Protein AF-A0A4Q4XD18-F1 (afdb_monomer_lite)

Structure (mmCIF, N/CA/C/O backbone):
data_AF-A0A4Q4XD18-F1
#
_entry.id   AF-A0A4Q4XD18-F1
#
loop_
_atom_site.group_PDB
_atom_site.id
_atom_site.type_symbol
_atom_site.label_atom_id
_atom_site.label_alt_id
_atom_site.label_comp_id
_atom_site.label_asym_id
_atom_site.label_entity_id
_atom_site.label_seq_id
_atom_site.pdbx_PDB_ins_code
_atom_site.Cartn_x
_atom_site.Cartn_y
_atom_site.Cartn_z
_atom_site.occupancy
_atom_site.B_iso_or_equiv
_atom_site.auth_seq_id
_atom_site.auth_comp_id
_atom_site.auth_asym_id
_atom_site.auth_atom_id
_atom_site.pdbx_PDB_model_num
ATOM 1 N N . MET A 1 1 ? -26.521 18.920 10.428 1.00 63.28 1 MET A N 1
ATOM 2 C CA . MET A 1 1 ? -26.080 19.425 11.750 1.00 63.28 1 MET A CA 1
ATOM 3 C C . MET A 1 1 ? -25.468 18.331 12.625 1.00 63.28 1 MET A C 1
ATOM 5 O O . MET A 1 1 ? -24.259 18.359 12.753 1.00 63.28 1 MET A O 1
ATOM 9 N N . ALA A 1 2 ? -26.197 17.339 13.161 1.00 70.00 2 ALA A N 1
ATOM 10 C CA . ALA A 1 2 ? -25.576 16.328 14.046 1.00 70.00 2 ALA A CA 1
ATOM 11 C C . ALA A 1 2 ? -24.518 15.430 13.356 1.00 70.00 2 ALA A C 1
ATOM 13 O O . ALA A 1 2 ? -23.442 15.230 13.900 1.00 70.00 2 ALA A O 1
ATOM 14 N N . VAL A 1 3 ? -24.792 14.952 12.134 1.00 74.19 3 VAL A N 1
ATOM 15 C CA . VAL A 1 3 ? -23.859 14.108 11.347 1.00 74.19 3 VAL A CA 1
ATOM 16 C C . VAL A 1 3 ? -22.594 14.868 10.932 1.00 74.19 3 VAL A C 1
ATOM 18 O O . VAL A 1 3 ? -21.498 14.328 10.929 1.00 74.19 3 VAL A O 1
ATOM 21 N N . GLU A 1 4 ? -22.750 16.145 10.600 1.00 75.88 4 GLU A N 1
ATOM 22 C CA . GLU A 1 4 ? -21.649 17.008 10.173 1.00 75.88 4 GLU A CA 1
ATOM 23 C C . GLU A 1 4 ? -20.722 17.357 11.344 1.00 75.88 4 GLU A C 1
ATOM 25 O O . GLU A 1 4 ? -19.506 17.342 11.187 1.00 75.88 4 GLU A O 1
ATOM 30 N N . SER A 1 5 ? -21.290 17.581 12.534 1.00 82.38 5 SER A N 1
ATOM 31 C CA . SER A 1 5 ? -20.524 17.777 13.769 1.00 82.38 5 SER A CA 1
ATOM 32 C C . SER A 1 5 ? -19.719 16.533 14.156 1.00 82.38 5 SER A C 1
ATOM 34 O O . SER A 1 5 ? -18.556 16.670 14.520 1.00 82.38 5 SER A O 1
ATOM 36 N N . ASP A 1 6 ? -20.309 15.336 14.046 1.00 83.19 6 ASP A N 1
ATOM 37 C CA . ASP A 1 6 ? -19.618 14.063 14.319 1.00 83.19 6 ASP A CA 1
ATOM 38 C C . ASP A 1 6 ? -18.443 13.841 13.355 1.00 83.19 6 ASP A C 1
ATOM 40 O O . ASP A 1 6 ? -17.340 13.488 13.767 1.00 83.19 6 ASP A O 1
ATOM 44 N N . MET A 1 7 ? -18.644 14.121 12.064 1.00 79.75 7 MET A N 1
ATOM 45 C CA . MET A 1 7 ? -17.587 14.003 11.059 1.00 79.75 7 MET A CA 1
ATOM 46 C C . MET A 1 7 ? -16.421 14.965 11.329 1.00 79.75 7 MET A C 1
ATOM 48 O O . MET A 1 7 ? -15.266 14.552 11.253 1.00 79.75 7 MET A O 1
ATOM 52 N N . GLN A 1 8 ? -16.707 16.225 11.670 1.00 83.62 8 GLN A N 1
ATOM 53 C CA . GLN A 1 8 ? -15.676 17.223 11.982 1.00 83.62 8 GLN A CA 1
ATOM 54 C C . GLN A 1 8 ? -14.864 16.847 13.228 1.00 83.62 8 GLN A C 1
ATOM 56 O O . GLN A 1 8 ? -13.638 16.934 13.212 1.00 83.62 8 GLN A O 1
ATOM 61 N N . GLU A 1 9 ? -15.520 16.360 14.284 1.00 86.50 9 GLU A N 1
ATOM 62 C CA . GLU A 1 9 ? -14.836 15.888 15.495 1.00 86.50 9 GLU A CA 1
ATOM 63 C C . GLU A 1 9 ? -13.904 14.704 15.192 1.00 86.50 9 GLU A C 1
ATOM 65 O O . GLU A 1 9 ? -12.774 14.641 15.683 1.00 86.50 9 GLU A O 1
ATOM 70 N N . ARG A 1 10 ? -14.336 13.789 14.320 1.00 82.56 10 ARG A N 1
ATOM 71 C CA . ARG A 1 10 ? -13.541 12.622 13.910 1.00 82.56 10 ARG A CA 1
ATOM 72 C C . ARG A 1 10 ? -12.359 12.995 13.025 1.00 82.56 10 ARG A C 1
ATOM 74 O O . ARG A 1 10 ? -11.289 12.413 13.192 1.00 82.56 10 ARG A O 1
ATOM 81 N N . LEU A 1 11 ? -12.530 13.960 12.123 1.00 86.00 11 LEU A N 1
ATOM 82 C CA . LEU A 1 11 ? -11.427 14.505 11.330 1.00 86.00 11 LEU A CA 1
ATOM 83 C C . LEU A 1 11 ? -10.388 15.170 12.237 1.00 86.00 11 LEU A C 1
ATOM 85 O O . LEU A 1 11 ? -9.211 14.839 12.135 1.00 86.00 11 LEU A O 1
ATOM 89 N N . ALA A 1 12 ? -10.818 15.988 13.200 1.00 87.00 12 ALA A N 1
ATOM 90 C CA . ALA A 1 12 ? -9.914 16.607 14.170 1.00 87.00 12 ALA A CA 1
ATOM 91 C C . ALA A 1 12 ? -9.165 15.564 15.027 1.00 87.00 12 ALA A C 1
ATOM 93 O O . ALA A 1 12 ? -7.965 15.694 15.275 1.00 87.00 12 ALA A O 1
ATOM 94 N N . ALA A 1 13 ? -9.843 14.494 15.457 1.00 86.38 13 ALA A N 1
ATOM 95 C CA . ALA A 1 13 ? -9.211 13.402 16.198 1.00 86.38 13 ALA A CA 1
ATOM 96 C C . ALA A 1 13 ? -8.193 12.622 15.344 1.00 86.38 13 ALA A C 1
ATOM 98 O O . ALA A 1 13 ? -7.128 12.245 15.843 1.00 86.38 13 ALA A O 1
ATOM 99 N N . LEU A 1 14 ? -8.500 12.394 14.063 1.00 88.06 14 LEU A N 1
ATOM 100 C CA . LEU A 1 14 ? -7.587 11.762 13.111 1.00 88.06 14 LEU A CA 1
ATOM 101 C C . LEU A 1 14 ? -6.349 12.633 12.871 1.00 88.06 14 LEU A C 1
ATOM 103 O O . LEU A 1 14 ? -5.231 12.127 12.961 1.00 88.06 14 LEU A O 1
ATOM 107 N N . GLU A 1 15 ? -6.535 13.930 12.625 1.00 88.06 15 GLU A N 1
ATOM 108 C CA . GLU A 1 15 ? -5.444 14.897 12.461 1.00 88.06 15 GLU A CA 1
ATOM 109 C C . GLU A 1 15 ? -4.523 14.907 13.683 1.00 88.06 15 GLU A C 1
ATOM 111 O O . GLU A 1 15 ? -3.306 14.768 13.541 1.00 88.06 15 GLU A O 1
ATOM 116 N N . LEU A 1 16 ? -5.093 14.969 14.890 1.00 87.44 16 LEU A N 1
ATOM 117 C CA . LEU A 1 16 ? -4.327 14.915 16.133 1.00 87.44 16 LEU A CA 1
ATOM 118 C C . LEU A 1 16 ? -3.551 13.597 16.271 1.00 87.44 16 LEU A C 1
ATOM 120 O O . LEU A 1 16 ? -2.389 13.601 16.681 1.00 87.44 16 LEU A O 1
ATOM 124 N N . SER A 1 17 ? -4.168 12.465 15.921 1.00 86.38 17 SER A N 1
ATOM 125 C CA . SER A 1 17 ? -3.503 11.159 15.958 1.00 86.38 17 SER A CA 1
ATOM 126 C C . SER A 1 17 ? -2.318 11.107 14.992 1.00 86.38 17 SER A C 1
ATOM 128 O O . SER A 1 17 ? -1.224 10.698 15.385 1.00 86.38 17 SER A O 1
ATOM 130 N N . ILE A 1 18 ? -2.496 11.590 13.759 1.00 86.38 18 ILE A N 1
ATOM 131 C CA . ILE A 1 18 ? -1.431 11.666 12.751 1.00 86.38 18 ILE A CA 1
ATOM 132 C C . ILE A 1 18 ? -0.295 12.568 13.241 1.00 86.38 18 ILE A C 1
ATOM 134 O O . ILE A 1 18 ? 0.864 12.155 13.200 1.00 86.38 18 ILE A O 1
ATOM 138 N N . GLN A 1 19 ? -0.605 13.746 13.786 1.00 85.62 19 GLN A N 1
ATOM 139 C CA . GLN A 1 19 ? 0.398 14.644 14.368 1.00 85.62 19 GLN A CA 1
ATOM 140 C C . GLN A 1 19 ? 1.195 13.958 15.486 1.00 85.62 19 GLN A C 1
ATOM 142 O O . GLN A 1 19 ? 2.422 14.045 15.516 1.00 85.62 19 GLN A O 1
ATOM 147 N N . GLN A 1 20 ? 0.529 13.225 16.381 1.00 85.62 20 GLN A N 1
ATOM 148 C CA . GLN A 1 20 ? 1.194 12.487 17.458 1.00 85.62 20 GLN A CA 1
ATOM 149 C C . GLN A 1 20 ? 2.098 11.364 16.937 1.00 85.62 20 GLN A C 1
ATOM 151 O O . GLN A 1 20 ? 3.213 11.205 17.440 1.00 85.62 20 GLN A O 1
ATOM 156 N N . ILE A 1 21 ? 1.656 10.608 15.927 1.00 84.00 21 ILE A N 1
ATOM 157 C CA . ILE A 1 21 ? 2.472 9.575 15.268 1.00 84.00 21 ILE A CA 1
ATOM 158 C C . ILE A 1 21 ? 3.726 10.216 14.659 1.00 84.00 21 ILE A C 1
ATOM 160 O O . ILE A 1 21 ? 4.836 9.730 14.888 1.00 84.00 21 ILE A O 1
ATOM 164 N N . CYS A 1 22 ? 3.563 11.323 13.931 1.00 80.19 22 CYS A N 1
ATOM 165 C CA . CYS A 1 22 ? 4.663 12.064 13.320 1.00 80.19 22 CYS A CA 1
ATOM 166 C C . CYS A 1 22 ? 5.669 12.556 14.374 1.00 80.19 22 CYS A C 1
ATOM 168 O O . CYS A 1 22 ? 6.865 12.285 14.246 1.00 80.19 22 CYS A O 1
ATOM 170 N N . MET A 1 23 ? 5.197 13.181 15.459 1.00 79.62 23 MET A N 1
ATOM 171 C CA . MET A 1 23 ? 6.057 13.662 16.550 1.00 79.62 23 MET A CA 1
ATOM 172 C C . MET A 1 23 ? 6.873 12.534 17.195 1.00 79.62 23 MET A C 1
ATOM 174 O O . MET A 1 23 ? 8.080 12.674 17.396 1.00 79.62 23 MET A O 1
ATOM 178 N N . VAL A 1 24 ? 6.243 11.392 17.492 1.00 77.31 24 VAL A N 1
ATOM 179 C CA . VAL A 1 24 ? 6.927 10.220 18.074 1.00 77.31 24 VAL A CA 1
ATOM 180 C C . VAL A 1 24 ? 8.007 9.677 17.140 1.00 77.31 24 VAL A C 1
ATOM 182 O O . VAL A 1 24 ? 9.059 9.218 17.592 1.00 77.31 24 VAL A O 1
ATOM 185 N N . ALA A 1 25 ? 7.767 9.740 15.835 1.00 70.06 25 ALA A N 1
ATOM 186 C CA . ALA A 1 25 ? 8.700 9.254 14.835 1.00 70.06 25 ALA A CA 1
ATOM 187 C C . ALA A 1 25 ? 9.844 10.236 14.520 1.00 70.06 25 ALA A C 1
ATOM 189 O O . ALA A 1 25 ? 10.675 9.948 13.655 1.00 70.06 25 ALA A O 1
ATOM 190 N N . GLY A 1 26 ? 9.918 11.360 15.242 1.00 65.81 26 GLY A N 1
ATOM 191 C CA . GLY A 1 26 ? 10.963 12.370 15.091 1.00 65.81 26 GLY A CA 1
ATOM 192 C C . GLY A 1 26 ? 10.687 13.384 13.985 1.00 65.81 26 GLY A C 1
ATOM 193 O O . GLY A 1 26 ? 11.600 14.108 13.601 1.00 65.81 26 GLY A O 1
ATOM 194 N N . TYR A 1 27 ? 9.455 13.451 13.474 1.00 64.00 27 TYR A N 1
ATOM 195 C CA . TYR A 1 27 ? 9.044 14.553 12.617 1.00 64.00 27 TYR A CA 1
ATOM 196 C C . TYR A 1 27 ? 8.745 15.770 13.494 1.00 64.00 27 TYR A C 1
ATOM 198 O O . TYR A 1 27 ? 7.738 15.825 14.201 1.00 64.00 27 TYR A O 1
ATOM 206 N N . THR A 1 28 ? 9.644 16.741 13.459 1.00 60.34 28 THR A N 1
ATOM 207 C CA . THR A 1 28 ? 9.376 18.112 13.889 1.00 60.34 28 THR A CA 1
ATOM 208 C C . THR A 1 28 ? 9.258 18.960 12.636 1.00 60.34 28 THR A C 1
ATOM 210 O O . THR A 1 28 ? 9.990 18.708 11.675 1.00 60.34 28 THR A O 1
ATOM 213 N N . GLU A 1 29 ? 8.372 19.961 12.632 1.00 57.50 29 GLU A N 1
ATOM 214 C CA . GLU A 1 29 ? 8.411 20.968 11.571 1.00 57.50 29 GLU A CA 1
ATOM 215 C C . GLU A 1 29 ? 9.854 21.478 11.432 1.00 57.50 29 GLU A C 1
ATOM 217 O O . GLU A 1 29 ? 10.528 21.668 12.453 1.00 57.50 29 GLU A O 1
ATOM 222 N N . PRO A 1 30 ? 10.371 21.613 10.200 1.00 51.91 30 PRO A N 1
ATOM 223 C CA . PRO A 1 30 ? 11.734 22.062 9.996 1.00 51.91 30 PRO A CA 1
ATOM 224 C C . PRO A 1 30 ? 11.905 23.430 10.655 1.00 51.91 30 PRO A C 1
ATOM 226 O O . PRO A 1 30 ? 11.278 24.410 10.256 1.00 51.91 30 PRO A O 1
ATOM 229 N N . ASP A 1 31 ? 12.749 23.491 11.686 1.00 47.91 31 ASP A N 1
ATOM 230 C CA . ASP A 1 31 ? 13.125 24.752 12.304 1.00 47.91 31 ASP A CA 1
ATOM 231 C C . ASP A 1 31 ? 13.921 25.545 11.267 1.00 47.91 31 ASP A C 1
ATOM 233 O O . ASP A 1 31 ? 15.090 25.255 10.996 1.00 47.91 31 ASP A O 1
ATOM 237 N N . THR A 1 32 ? 13.273 26.550 10.674 1.00 51.47 32 THR A N 1
ATOM 238 C CA . THR A 1 32 ? 13.862 27.426 9.654 1.00 51.47 32 THR A CA 1
ATOM 239 C C . THR A 1 32 ? 15.117 28.156 10.145 1.00 51.47 32 THR A C 1
ATOM 241 O O . THR A 1 32 ? 15.824 28.753 9.337 1.00 51.47 32 THR A O 1
ATOM 244 N N . SER A 1 33 ? 15.404 28.125 11.454 1.00 47.69 33 SER A N 1
ATOM 245 C CA . SER A 1 33 ? 16.596 28.720 12.060 1.00 47.69 33 SER A CA 1
ATOM 246 C C . SER A 1 33 ? 17.786 27.757 12.208 1.00 47.69 33 SER A C 1
ATOM 248 O O . SER A 1 33 ? 18.914 28.215 12.395 1.00 47.69 33 SER A O 1
ATOM 250 N N . SER A 1 34 ? 17.580 26.440 12.070 1.00 46.59 34 SER A N 1
ATOM 251 C CA . SER A 1 34 ? 18.633 25.423 12.207 1.00 46.59 34 SER A CA 1
ATOM 252 C C . SER A 1 34 ? 19.054 24.864 10.844 1.00 46.59 34 SER A C 1
ATOM 254 O O . SER A 1 34 ? 18.747 23.742 10.451 1.00 46.59 34 SER A O 1
ATOM 256 N N . THR A 1 35 ? 19.768 25.669 10.061 1.00 42.88 35 THR A N 1
ATOM 257 C CA . THR A 1 35 ? 20.345 25.192 8.801 1.00 42.88 35 THR A CA 1
ATOM 258 C C . THR A 1 35 ? 21.507 24.242 9.093 1.00 42.88 35 THR A C 1
ATOM 260 O O . THR A 1 35 ? 22.558 24.677 9.569 1.00 42.88 35 THR A O 1
ATOM 263 N N . CYS A 1 36 ? 21.367 22.955 8.768 1.00 46.44 36 CYS A N 1
ATOM 264 C CA . CYS A 1 36 ? 22.540 22.130 8.476 1.00 46.44 36 CYS A CA 1
ATOM 265 C C . CYS A 1 36 ? 23.326 22.800 7.335 1.00 46.44 36 CYS A C 1
ATOM 267 O O . CYS A 1 36 ? 22.724 23.293 6.378 1.00 46.44 36 CYS A O 1
ATOM 269 N N . SER A 1 37 ? 24.654 22.875 7.458 1.00 43.09 37 SER A N 1
ATOM 270 C CA . SER A 1 37 ? 25.510 23.568 6.490 1.00 43.09 37 SER A CA 1
ATOM 271 C C . SER A 1 37 ? 25.241 23.092 5.049 1.00 43.09 37 SER A C 1
ATOM 273 O O . SER A 1 37 ? 25.200 21.886 4.813 1.00 43.09 37 SER A O 1
ATOM 275 N N . PRO A 1 38 ? 25.123 24.002 4.060 1.00 42.88 38 PRO A N 1
ATOM 276 C CA . PRO A 1 38 ? 24.832 23.662 2.658 1.00 42.88 38 PRO A CA 1
ATOM 277 C C . PRO A 1 38 ? 25.868 22.766 1.960 1.00 42.88 38 PRO A C 1
ATOM 279 O O . PRO A 1 38 ? 25.646 22.343 0.830 1.00 42.88 38 PRO A O 1
ATOM 282 N N . THR A 1 39 ? 27.008 22.497 2.597 1.00 41.94 39 THR A N 1
ATOM 283 C CA . THR A 1 39 ? 28.158 21.799 2.009 1.00 41.94 39 THR A CA 1
ATOM 284 C C . THR A 1 39 ? 27.960 20.297 1.804 1.00 41.94 39 THR A C 1
ATOM 286 O O . THR A 1 39 ? 28.773 19.696 1.113 1.00 41.94 39 THR A O 1
ATOM 289 N N . ASP A 1 40 ? 26.883 19.707 2.332 1.00 41.44 40 ASP A N 1
ATOM 290 C CA . ASP A 1 40 ? 26.592 18.272 2.179 1.00 41.44 40 ASP A CA 1
ATOM 291 C C . ASP A 1 40 ? 25.537 17.971 1.094 1.00 41.44 40 ASP A C 1
ATOM 293 O O . ASP A 1 40 ? 25.183 16.811 0.872 1.00 41.44 40 ASP A O 1
ATOM 297 N N . ARG A 1 41 ? 25.033 18.994 0.381 1.00 41.28 41 ARG A N 1
ATOM 298 C CA . ARG A 1 41 ? 24.131 18.805 -0.768 1.00 41.28 41 ARG A CA 1
ATOM 299 C C . ARG A 1 41 ? 24.918 18.311 -1.980 1.00 41.28 41 ARG A C 1
ATOM 301 O O . ARG A 1 41 ? 25.352 19.093 -2.822 1.00 41.28 41 ARG A O 1
ATOM 308 N N . VAL A 1 42 ? 25.090 16.999 -2.079 1.00 40.72 42 VAL A N 1
ATOM 309 C CA . VAL A 1 42 ? 25.496 16.349 -3.328 1.00 40.72 42 VAL A CA 1
ATOM 310 C C . VAL A 1 42 ? 24.233 16.106 -4.152 1.00 40.72 42 VAL A C 1
ATOM 312 O O . VAL A 1 42 ? 23.656 15.024 -4.100 1.00 40.72 42 VAL A O 1
ATOM 315 N N . SER A 1 43 ? 23.770 17.119 -4.884 1.00 40.72 43 SER A N 1
ATOM 316 C CA . SER A 1 43 ? 22.806 16.894 -5.965 1.00 40.72 43 SER A CA 1
ATOM 317 C C . SER A 1 43 ? 23.602 16.406 -7.182 1.00 40.72 43 SER A C 1
ATOM 319 O O . SER A 1 43 ? 24.467 17.147 -7.659 1.00 40.72 43 SER A O 1
ATOM 321 N N . PRO A 1 44 ? 23.401 15.169 -7.670 1.00 44.00 44 PRO A N 1
ATOM 322 C CA . PRO A 1 44 ? 24.033 14.736 -8.908 1.00 44.00 44 PRO A CA 1
ATOM 323 C C . PRO A 1 44 ? 23.496 15.594 -10.057 1.00 44.00 44 PRO A C 1
ATOM 325 O O . PRO A 1 44 ? 22.285 15.734 -10.200 1.00 44.00 44 PRO A O 1
ATOM 328 N N . ASP A 1 45 ? 24.389 16.187 -10.850 1.00 44.09 45 ASP A N 1
ATOM 329 C CA . ASP A 1 45 ? 24.023 16.943 -12.047 1.00 44.09 45 ASP A CA 1
ATOM 330 C C . ASP A 1 45 ? 23.487 15.968 -13.114 1.00 44.09 45 ASP A C 1
ATOM 332 O O . ASP A 1 45 ? 24.262 15.185 -13.669 1.00 44.09 45 ASP A O 1
ATOM 336 N N . PRO A 1 46 ? 22.182 15.986 -13.442 1.00 41.28 46 PRO A N 1
ATOM 337 C CA . PRO A 1 46 ? 21.618 15.076 -14.436 1.00 41.28 46 PRO A CA 1
ATOM 338 C C . PRO A 1 46 ? 22.116 15.372 -15.863 1.00 41.28 46 PRO A C 1
ATOM 340 O O . PRO A 1 46 ? 21.899 14.559 -16.762 1.00 41.28 46 PRO A O 1
ATOM 343 N N . SER A 1 47 ? 22.786 16.509 -16.090 1.00 41.31 47 SER A N 1
ATOM 344 C CA . SER A 1 47 ? 23.379 16.882 -17.377 1.00 41.31 47 SER A CA 1
ATOM 345 C C . SER A 1 47 ? 24.827 16.414 -17.559 1.00 41.31 47 SER A C 1
ATOM 347 O O . SER A 1 47 ? 25.329 16.453 -18.685 1.00 41.31 47 SER A O 1
ATOM 349 N N . SER A 1 48 ? 25.489 15.904 -16.510 1.00 44.84 48 SER A N 1
ATOM 350 C CA . SER A 1 48 ? 26.908 15.521 -16.585 1.00 44.84 48 SER A CA 1
ATOM 351 C C . SER A 1 48 ? 27.165 14.192 -17.307 1.00 44.84 48 SER A C 1
ATOM 353 O O . SER A 1 48 ? 28.314 13.848 -17.576 1.00 44.84 48 SER A O 1
ATOM 355 N N . GLY A 1 49 ? 26.119 13.429 -17.649 1.00 39.28 49 GLY A N 1
ATOM 356 C CA . GLY A 1 49 ? 26.259 12.110 -18.278 1.00 39.28 49 GLY A CA 1
ATOM 357 C C . GLY A 1 49 ? 26.884 11.046 -17.364 1.00 39.28 49 GLY A C 1
ATOM 358 O O . GLY A 1 49 ? 27.067 9.901 -17.791 1.00 39.28 49 GLY A O 1
ATOM 359 N N . ASP A 1 50 ? 27.178 11.391 -16.109 1.00 40.81 50 ASP A N 1
ATOM 360 C CA . ASP A 1 50 ? 27.701 10.455 -15.129 1.00 40.81 50 ASP A CA 1
ATOM 361 C C . ASP A 1 50 ? 26.580 9.527 -14.665 1.00 40.81 50 ASP A C 1
ATOM 363 O O . ASP A 1 50 ? 25.554 9.936 -14.120 1.00 40.81 50 ASP A O 1
ATOM 367 N N . LYS A 1 51 ? 26.777 8.228 -14.899 1.00 41.84 51 LYS A N 1
ATOM 368 C CA . LYS A 1 51 ? 25.881 7.186 -14.403 1.00 41.84 51 LYS A CA 1
ATOM 369 C C . LYS A 1 51 ? 25.864 7.254 -12.878 1.00 41.84 51 LYS A C 1
ATOM 371 O O . LYS A 1 51 ? 26.864 6.921 -12.244 1.00 41.84 51 LYS A O 1
ATOM 376 N N . VAL A 1 52 ? 24.727 7.644 -12.301 1.00 47.00 52 VAL A N 1
ATOM 377 C CA . VAL A 1 52 ? 24.491 7.577 -10.853 1.00 47.00 52 VAL A CA 1
ATOM 378 C C . VAL A 1 52 ? 24.818 6.149 -10.380 1.00 47.00 52 VAL A C 1
ATOM 380 O O . VAL A 1 52 ? 24.209 5.198 -10.882 1.00 47.00 52 VAL A O 1
ATOM 383 N N . PRO A 1 53 ? 25.795 5.940 -9.477 1.00 36.56 53 PRO A N 1
ATOM 384 C CA . PRO A 1 53 ? 26.204 4.596 -9.086 1.00 36.56 53 PRO A CA 1
ATOM 385 C C . PRO A 1 53 ? 25.121 3.950 -8.212 1.00 36.56 53 PRO A C 1
ATOM 387 O O . PRO A 1 53 ? 24.853 4.411 -7.106 1.00 36.56 53 PRO A O 1
ATOM 390 N N . GLY A 1 54 ? 24.508 2.863 -8.688 1.00 45.22 54 GLY A N 1
ATOM 391 C CA . GLY A 1 54 ? 23.511 2.105 -7.930 1.00 45.22 54 GLY A CA 1
ATOM 392 C C . GLY A 1 54 ? 22.992 0.879 -8.687 1.00 45.22 54 GLY A C 1
ATOM 393 O O . GLY A 1 54 ? 22.649 0.949 -9.861 1.00 45.22 54 GLY A O 1
ATOM 394 N N . VAL A 1 55 ? 22.934 -0.264 -8.003 1.00 49.72 55 VAL A N 1
ATOM 395 C CA . VAL A 1 55 ? 22.692 -1.627 -8.531 1.00 49.72 55 VAL A CA 1
ATOM 396 C C . VAL A 1 55 ? 21.239 -1.866 -9.013 1.00 49.72 55 VAL A C 1
ATOM 398 O O . VAL A 1 55 ? 20.921 -2.932 -9.524 1.00 49.72 55 VAL A O 1
ATOM 401 N N . LEU A 1 56 ? 20.347 -0.872 -8.910 1.00 53.53 56 LEU A N 1
ATOM 402 C CA . LEU A 1 56 ? 18.928 -0.976 -9.306 1.00 53.53 56 LEU A CA 1
ATOM 403 C C . LEU A 1 56 ? 18.653 -0.545 -10.762 1.00 53.53 56 LEU A C 1
ATOM 405 O O . LEU A 1 56 ? 17.513 -0.599 -11.222 1.00 53.53 56 LEU A O 1
ATOM 409 N N . CYS A 1 57 ? 19.697 -0.154 -11.498 1.00 62.16 57 CYS A N 1
ATOM 410 C CA . CYS A 1 57 ? 19.617 0.391 -12.857 1.00 62.16 57 CYS A CA 1
ATOM 411 C C . CYS A 1 57 ? 20.043 -0.612 -13.944 1.00 62.16 57 CYS A C 1
ATOM 413 O O . CYS A 1 57 ? 20.560 -0.209 -14.988 1.00 62.16 57 CYS A O 1
ATOM 415 N N . PHE A 1 58 ? 19.901 -1.921 -13.712 1.00 68.75 58 PHE A N 1
ATOM 416 C CA . PHE A 1 58 ? 20.123 -2.885 -14.790 1.00 68.75 58 PHE A CA 1
ATOM 417 C C . PHE A 1 58 ? 19.037 -2.746 -15.858 1.00 68.75 58 PHE A C 1
ATOM 419 O O . PHE A 1 58 ? 17.880 -2.436 -15.558 1.00 68.75 58 PHE A O 1
ATOM 426 N N . SER A 1 59 ? 19.422 -2.996 -17.111 1.00 71.25 59 SER A N 1
ATOM 427 C CA . SER A 1 59 ? 18.447 -3.198 -18.177 1.00 71.25 59 SER A CA 1
ATOM 428 C C . SER A 1 59 ? 17.599 -4.430 -17.860 1.00 71.25 59 SER A C 1
ATOM 430 O O . SER A 1 59 ? 18.067 -5.345 -17.186 1.00 71.25 59 SER A O 1
ATOM 432 N N . LYS A 1 60 ? 16.367 -4.474 -18.370 1.00 72.75 60 LYS A N 1
ATOM 433 C CA . LYS A 1 60 ? 15.446 -5.613 -18.199 1.00 72.75 60 LYS A CA 1
ATOM 434 C C . LYS A 1 60 ? 16.021 -6.939 -18.735 1.00 72.75 60 LYS A C 1
ATOM 436 O O . LYS A 1 60 ? 15.890 -7.988 -18.128 1.00 72.75 60 LYS A O 1
ATOM 441 N N . SER A 1 61 ? 16.798 -6.884 -19.820 1.00 68.88 61 SER A N 1
ATOM 442 C CA . SER A 1 61 ? 17.207 -8.064 -20.608 1.00 68.88 61 SER A CA 1
ATOM 443 C C . SER A 1 61 ? 17.813 -9.300 -19.892 1.00 68.88 61 SER A C 1
ATOM 445 O O . SER A 1 61 ? 17.667 -10.386 -20.455 1.00 68.88 61 SER A O 1
ATOM 447 N N . PRO A 1 62 ? 18.479 -9.243 -18.714 1.00 70.69 62 PRO A N 1
ATOM 448 C CA . PRO A 1 62 ? 18.954 -10.445 -18.036 1.00 70.69 62 PRO A CA 1
ATOM 449 C C . PRO A 1 62 ? 18.008 -11.001 -16.952 1.00 70.69 62 PRO A C 1
ATOM 451 O O . PRO A 1 62 ? 18.340 -12.051 -16.394 1.00 70.69 62 PRO A O 1
ATOM 454 N N . SER A 1 63 ? 16.875 -10.364 -16.616 1.00 76.75 63 SER A N 1
ATOM 455 C CA . SER A 1 63 ? 16.129 -10.726 -15.396 1.00 76.75 63 SER A CA 1
ATOM 456 C C . SER A 1 63 ? 15.506 -12.117 -15.454 1.00 76.75 63 SER A C 1
ATOM 458 O O . SER A 1 63 ? 15.733 -12.910 -14.542 1.00 76.75 63 SER A O 1
ATOM 460 N N . CYS A 1 64 ? 14.830 -12.470 -16.553 1.00 79.56 64 CYS A N 1
ATOM 461 C CA . CYS A 1 64 ? 14.201 -13.785 -16.697 1.00 79.56 64 CYS A CA 1
ATOM 462 C C . CYS A 1 64 ? 15.227 -14.925 -16.605 1.00 79.56 64 CYS A C 1
ATOM 464 O O . CYS A 1 64 ? 14.977 -15.950 -15.975 1.00 79.56 64 CYS A O 1
ATOM 466 N N . SER A 1 65 ? 16.408 -14.740 -17.206 1.00 82.81 65 SER A N 1
ATOM 467 C CA . SER A 1 65 ? 17.495 -15.722 -17.127 1.00 82.81 65 SER A CA 1
ATOM 468 C C . SER A 1 65 ? 18.031 -15.843 -15.700 1.00 82.81 65 SER A C 1
ATOM 470 O O . SER A 1 65 ? 18.198 -16.952 -15.197 1.00 82.81 65 SER A O 1
ATOM 472 N N . ALA A 1 66 ? 18.252 -14.720 -15.013 1.00 83.69 66 ALA A N 1
ATOM 473 C CA . ALA A 1 66 ? 18.685 -14.730 -13.620 1.00 83.69 66 ALA A CA 1
ATOM 474 C C . ALA A 1 66 ? 17.651 -15.418 -12.713 1.00 83.69 66 ALA A C 1
ATOM 476 O O . ALA A 1 66 ? 18.016 -16.296 -11.934 1.00 83.69 66 ALA A O 1
ATOM 477 N N . TYR A 1 67 ? 16.368 -15.080 -12.868 1.00 84.19 67 TYR A N 1
ATOM 478 C CA . TYR A 1 67 ? 15.273 -15.631 -12.072 1.00 84.19 67 TYR A CA 1
ATOM 479 C C . TYR A 1 67 ? 15.104 -17.142 -12.285 1.00 84.19 67 TYR A C 1
ATOM 481 O O . TYR A 1 67 ? 14.932 -17.882 -11.320 1.00 84.19 67 TYR A O 1
ATOM 489 N N . ASN A 1 68 ? 15.243 -17.625 -13.525 1.00 85.94 68 ASN A N 1
ATOM 490 C CA . ASN A 1 68 ? 15.166 -19.054 -13.855 1.00 85.94 68 ASN A CA 1
ATOM 491 C C . ASN A 1 68 ? 16.271 -19.907 -13.213 1.00 85.94 68 ASN A C 1
ATOM 493 O O . ASN A 1 68 ? 16.118 -21.121 -13.114 1.00 85.94 68 ASN A O 1
ATOM 497 N N . ASN A 1 69 ? 17.383 -19.292 -12.805 1.00 88.06 69 ASN A N 1
ATOM 498 C CA . ASN A 1 69 ? 18.491 -19.983 -12.148 1.00 88.06 69 ASN A CA 1
ATOM 499 C C . ASN A 1 69 ? 18.412 -19.925 -10.612 1.00 88.06 69 ASN A C 1
ATOM 501 O O . ASN A 1 69 ? 19.305 -20.445 -9.943 1.00 88.06 69 ASN A O 1
ATOM 505 N N . LEU A 1 70 ? 17.381 -19.291 -10.042 1.00 87.69 70 LEU A N 1
ATOM 506 C CA . LEU A 1 70 ? 17.183 -19.256 -8.596 1.00 87.69 70 LEU A CA 1
ATOM 507 C C . LEU A 1 70 ? 16.655 -20.601 -8.089 1.00 87.69 70 LEU A C 1
ATOM 509 O O . LEU A 1 70 ? 15.764 -21.210 -8.681 1.00 87.69 70 LEU A O 1
ATOM 513 N N . GLU A 1 71 ? 17.188 -21.045 -6.953 1.00 90.50 71 GLU A N 1
ATOM 514 C CA . GLU A 1 71 ? 16.652 -22.203 -6.248 1.00 90.50 71 GLU A CA 1
ATOM 515 C C . GLU A 1 71 ? 15.286 -21.865 -5.636 1.00 90.50 71 GLU A C 1
ATOM 517 O O . GLU A 1 71 ? 15.065 -20.781 -5.091 1.00 90.50 71 GLU A O 1
ATOM 522 N N . SER A 1 72 ? 14.352 -22.809 -5.725 1.00 88.62 72 SER A N 1
ATOM 523 C CA . SER A 1 72 ? 13.041 -22.667 -5.106 1.00 88.62 72 SER A CA 1
ATOM 524 C C . SER A 1 72 ? 13.150 -22.867 -3.593 1.00 88.62 72 SER A C 1
ATOM 526 O O . SER A 1 72 ? 13.545 -23.932 -3.130 1.00 88.62 72 SER A O 1
ATOM 528 N N . THR A 1 73 ? 12.767 -21.852 -2.818 1.00 89.62 73 THR A N 1
ATOM 529 C CA . THR A 1 73 ? 12.817 -21.876 -1.345 1.00 89.62 73 THR A CA 1
ATOM 530 C C . THR A 1 73 ? 11.474 -22.216 -0.687 1.00 89.62 73 THR A C 1
ATOM 532 O O . THR A 1 73 ? 11.382 -22.277 0.538 1.00 89.62 73 THR A O 1
ATOM 535 N N . GLY A 1 74 ? 10.423 -22.458 -1.477 1.00 88.00 74 GLY A N 1
ATOM 536 C CA . GLY A 1 74 ? 9.071 -22.750 -0.999 1.00 88.00 74 GLY A CA 1
ATOM 537 C C . GLY A 1 74 ? 8.224 -23.447 -2.062 1.00 88.00 74 GLY A C 1
ATOM 538 O O . GLY A 1 74 ? 8.585 -23.489 -3.237 1.00 88.00 74 GLY A O 1
ATOM 539 N N . GLY A 1 75 ? 7.091 -24.017 -1.664 1.00 89.25 75 GLY A N 1
ATOM 540 C CA . GLY A 1 75 ? 6.203 -24.706 -2.590 1.00 89.25 75 GLY A CA 1
ATOM 541 C C . GLY A 1 75 ? 5.420 -23.738 -3.481 1.00 89.25 75 GLY A C 1
ATOM 542 O O . GLY A 1 75 ? 4.950 -22.673 -3.062 1.00 89.25 75 GLY A O 1
ATOM 543 N N . PHE A 1 76 ? 5.259 -24.123 -4.748 1.00 87.31 76 PHE A N 1
ATOM 544 C CA . PHE A 1 76 ? 4.527 -23.326 -5.726 1.00 87.31 76 PHE A CA 1
ATOM 545 C C . PHE A 1 76 ? 3.073 -23.119 -5.287 1.00 87.31 76 PHE A C 1
ATOM 547 O O . PHE A 1 76 ? 2.321 -24.080 -5.127 1.00 87.31 76 PHE A O 1
ATOM 554 N N . ARG A 1 77 ? 2.673 -21.850 -5.122 1.00 84.88 77 ARG A N 1
ATOM 555 C CA . ARG A 1 77 ? 1.338 -21.425 -4.654 1.00 84.88 77 ARG A CA 1
ATOM 556 C C . ARG A 1 77 ? 0.946 -21.919 -3.254 1.00 84.88 77 ARG A C 1
ATOM 558 O O . ARG A 1 77 ? -0.214 -21.773 -2.874 1.00 84.88 77 ARG A O 1
ATOM 565 N N . THR A 1 78 ? 1.880 -22.468 -2.483 1.00 88.31 78 THR A N 1
ATOM 566 C CA . THR A 1 78 ? 1.640 -22.870 -1.087 1.00 88.31 78 THR A CA 1
ATOM 567 C C . THR A 1 78 ? 2.273 -21.906 -0.103 1.00 88.31 78 THR A C 1
ATOM 569 O O . THR A 1 78 ? 1.708 -21.683 0.966 1.00 88.31 78 THR A O 1
ATOM 572 N N . ASP A 1 79 ? 3.404 -21.312 -0.482 1.00 89.94 79 ASP A N 1
ATOM 573 C CA . ASP A 1 79 ? 4.167 -20.400 0.358 1.00 89.94 79 ASP A CA 1
ATOM 574 C C . ASP A 1 79 ? 4.208 -19.010 -0.266 1.00 89.94 79 ASP A C 1
ATOM 576 O O . ASP A 1 79 ? 4.476 -18.836 -1.457 1.00 89.94 79 ASP A O 1
ATOM 580 N N . TRP A 1 80 ? 3.904 -18.006 0.550 1.00 89.19 80 TRP A N 1
ATOM 581 C CA . TRP A 1 80 ? 3.908 -16.617 0.127 1.00 89.19 80 TRP A CA 1
ATOM 582 C C . TRP A 1 80 ? 5.221 -15.943 0.516 1.00 89.19 80 TRP A C 1
ATOM 584 O O . TRP A 1 80 ? 5.625 -15.973 1.680 1.00 89.19 80 TRP A O 1
ATOM 594 N N . ALA A 1 81 ? 5.848 -15.285 -0.456 1.00 88.94 81 ALA A N 1
ATOM 595 C CA . ALA A 1 81 ? 6.993 -14.415 -0.253 1.00 88.94 81 ALA A CA 1
ATOM 596 C C . ALA A 1 81 ? 6.864 -13.194 -1.167 1.00 88.94 81 ALA A C 1
ATOM 598 O O . ALA A 1 81 ? 6.615 -13.326 -2.366 1.00 88.94 81 ALA A O 1
ATOM 599 N N . TYR A 1 82 ? 7.033 -12.002 -0.598 1.00 86.88 82 TYR A N 1
ATOM 600 C CA . TYR A 1 82 ? 7.095 -10.774 -1.381 1.00 86.88 82 TYR A CA 1
ATOM 601 C C . TYR A 1 82 ? 8.440 -10.690 -2.113 1.00 86.88 82 TYR A C 1
ATOM 603 O O . TYR A 1 82 ? 9.486 -10.933 -1.510 1.00 86.88 82 TYR A O 1
ATOM 611 N N . SER A 1 83 ? 8.424 -10.331 -3.398 1.00 87.19 83 SER A N 1
ATOM 612 C CA . SER A 1 83 ? 9.642 -10.189 -4.194 1.00 87.19 83 SER A CA 1
ATOM 613 C C . SER A 1 83 ? 9.457 -9.173 -5.316 1.00 87.19 83 SER A C 1
ATOM 615 O O . SER A 1 83 ? 8.722 -9.423 -6.270 1.00 87.19 83 SER A O 1
ATOM 617 N N . ASP A 1 84 ? 10.184 -8.058 -5.240 1.00 86.00 84 ASP A N 1
ATOM 618 C CA . ASP A 1 84 ? 10.245 -7.077 -6.332 1.00 86.00 84 ASP A CA 1
ATOM 619 C C . ASP A 1 84 ? 10.805 -7.707 -7.623 1.00 86.00 84 ASP A C 1
ATOM 621 O O . ASP A 1 84 ? 10.365 -7.383 -8.722 1.00 86.00 84 ASP A O 1
ATOM 625 N N . TRP A 1 85 ? 11.704 -8.693 -7.500 1.00 85.94 85 TRP A N 1
ATOM 626 C CA . TRP A 1 85 ? 12.230 -9.452 -8.640 1.00 85.94 85 TRP A CA 1
ATOM 627 C C . TRP A 1 85 ? 11.163 -10.293 -9.342 1.00 85.94 85 TRP A C 1
ATOM 629 O O . TRP A 1 85 ? 11.219 -10.463 -10.560 1.00 85.94 85 TRP A O 1
ATOM 639 N N . ALA A 1 86 ? 10.182 -10.810 -8.597 1.00 87.94 86 ALA A N 1
ATOM 640 C CA . ALA A 1 86 ? 9.062 -11.528 -9.197 1.00 87.94 86 ALA A CA 1
ATOM 641 C C . ALA A 1 86 ? 8.177 -10.575 -10.016 1.00 87.94 86 ALA A C 1
ATOM 643 O O . ALA A 1 86 ? 7.755 -10.939 -11.112 1.00 87.94 86 ALA A O 1
ATOM 644 N N . TYR A 1 87 ? 7.959 -9.345 -9.537 1.00 87.69 87 TYR A N 1
ATOM 645 C CA . TYR A 1 87 ? 7.240 -8.309 -10.287 1.00 87.69 87 TYR A CA 1
ATOM 646 C C . TYR A 1 87 ? 7.991 -7.861 -11.539 1.00 87.69 87 TYR A C 1
ATOM 648 O O . TYR A 1 87 ? 7.395 -7.802 -12.615 1.00 87.69 87 TYR A O 1
ATOM 656 N N . ALA A 1 88 ? 9.300 -7.628 -11.427 1.00 87.06 88 ALA A N 1
ATOM 657 C CA . ALA A 1 88 ? 10.163 -7.340 -12.571 1.00 87.06 88 ALA A CA 1
ATOM 658 C C . ALA A 1 88 ? 10.073 -8.449 -13.634 1.00 87.06 88 ALA A C 1
ATOM 660 O O . ALA A 1 88 ? 9.782 -8.186 -14.799 1.00 87.06 88 ALA A O 1
ATOM 661 N N . THR A 1 89 ? 10.202 -9.710 -13.223 1.00 88.25 89 THR A N 1
ATOM 662 C CA . THR A 1 89 ? 10.127 -10.860 -1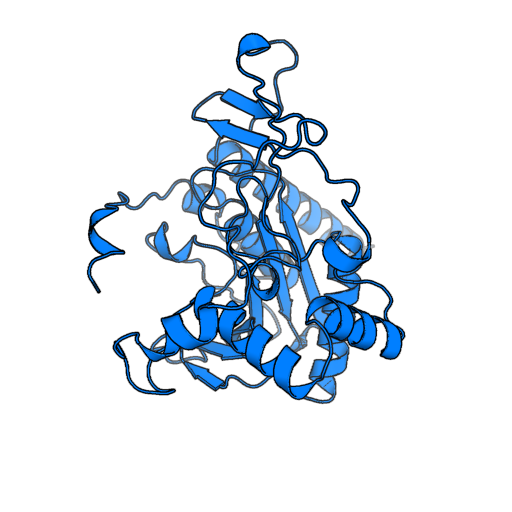4.139 1.00 88.25 89 THR A CA 1
ATOM 663 C C . THR A 1 89 ? 8.742 -10.987 -14.784 1.00 88.25 89 THR A C 1
ATOM 665 O O . THR A 1 89 ? 8.629 -11.205 -15.990 1.00 88.25 89 THR A O 1
ATOM 668 N N . ALA A 1 90 ? 7.667 -10.812 -14.007 1.00 89.12 90 ALA A N 1
ATOM 669 C CA . ALA A 1 90 ? 6.302 -10.848 -14.529 1.00 89.12 90 ALA A CA 1
ATOM 670 C C . ALA A 1 90 ? 6.060 -9.749 -15.574 1.00 89.12 90 ALA A C 1
ATOM 672 O O . ALA A 1 90 ? 5.396 -9.994 -16.580 1.00 89.12 90 ALA A O 1
ATOM 673 N N . SER A 1 91 ? 6.627 -8.560 -15.367 1.00 88.44 91 SER A N 1
ATOM 674 C CA . SER A 1 91 ? 6.519 -7.465 -16.327 1.00 88.44 91 SER A CA 1
ATOM 675 C C . SER A 1 91 ? 7.191 -7.787 -17.661 1.00 88.44 91 SER A C 1
ATOM 677 O O . SER A 1 91 ? 6.584 -7.557 -18.699 1.00 88.44 91 SER A O 1
ATOM 679 N N . GLU A 1 92 ? 8.368 -8.419 -17.661 1.00 88.25 92 GLU A N 1
ATOM 680 C CA . GLU A 1 92 ? 9.042 -8.838 -18.897 1.00 88.25 92 GLU A CA 1
ATOM 681 C C . GLU A 1 92 ? 8.241 -9.885 -19.666 1.00 88.25 92 GLU A C 1
ATOM 683 O O . GLU A 1 92 ? 8.172 -9.839 -20.893 1.00 88.25 92 GLU A O 1
ATOM 688 N N . MET A 1 93 ? 7.585 -10.806 -18.956 1.00 88.81 93 MET A N 1
ATOM 689 C CA . MET A 1 93 ? 6.669 -11.757 -19.585 1.00 88.81 93 MET A CA 1
ATOM 690 C C . MET A 1 93 ? 5.477 -11.040 -20.228 1.00 88.81 93 MET A C 1
ATOM 692 O O . MET A 1 93 ? 5.101 -11.370 -21.351 1.00 88.81 93 MET A O 1
ATOM 696 N N . ILE A 1 94 ? 4.898 -10.047 -19.545 1.00 89.56 94 ILE A N 1
ATOM 697 C CA . ILE A 1 94 ? 3.798 -9.230 -20.079 1.00 89.56 94 ILE A CA 1
ATOM 698 C C . ILE A 1 94 ? 4.255 -8.451 -21.318 1.00 89.56 94 ILE A C 1
ATOM 700 O O . ILE A 1 94 ? 3.542 -8.448 -22.318 1.00 89.56 94 ILE A O 1
ATOM 704 N N . GLU A 1 95 ? 5.442 -7.845 -21.291 1.00 88.50 95 GLU A N 1
ATOM 705 C CA . GLU A 1 95 ? 6.015 -7.116 -22.430 1.00 88.50 95 GLU A CA 1
ATOM 706 C C . GLU A 1 95 ? 6.249 -8.033 -23.633 1.00 88.50 95 GLU A C 1
ATOM 708 O O . GLU A 1 95 ? 5.853 -7.711 -24.755 1.00 88.50 95 GLU A O 1
ATOM 713 N N . ALA A 1 96 ? 6.834 -9.211 -23.399 1.00 88.44 96 ALA A N 1
ATOM 714 C CA . ALA A 1 96 ? 7.087 -10.198 -24.443 1.00 88.44 96 ALA A CA 1
ATOM 715 C C . ALA A 1 96 ? 5.789 -10.703 -25.096 1.00 88.44 96 ALA A C 1
ATOM 717 O O . ALA A 1 96 ? 5.764 -10.946 -26.303 1.00 88.44 96 ALA A O 1
ATOM 718 N N . LEU A 1 97 ? 4.712 -10.850 -24.317 1.00 90.31 97 LEU A N 1
ATOM 719 C CA . LEU A 1 97 ? 3.403 -11.288 -24.810 1.00 90.31 97 LEU A CA 1
ATOM 720 C C . LEU A 1 97 ? 2.599 -10.156 -25.462 1.00 90.31 97 LEU A C 1
ATOM 722 O O . LEU A 1 97 ? 1.881 -10.399 -26.431 1.00 90.31 97 LEU A O 1
ATOM 726 N N . GLY A 1 98 ? 2.695 -8.938 -24.929 1.00 87.88 98 GLY A N 1
ATOM 727 C CA . GLY A 1 98 ? 1.962 -7.763 -25.400 1.00 87.88 98 GLY A CA 1
ATOM 728 C C . GLY A 1 98 ? 2.619 -7.056 -26.585 1.00 87.88 98 GLY A C 1
ATOM 729 O O . GLY A 1 98 ? 1.957 -6.289 -27.278 1.00 87.88 98 GLY A O 1
ATOM 730 N N . GLY A 1 99 ? 3.909 -7.298 -26.835 1.00 88.75 99 GLY A N 1
ATOM 731 C CA . GLY A 1 99 ? 4.658 -6.678 -27.933 1.00 88.75 99 GLY A CA 1
ATOM 732 C C . GLY A 1 99 ? 4.957 -5.187 -27.732 1.00 88.75 99 GLY A C 1
ATOM 733 O O . GLY A 1 99 ? 5.340 -4.505 -28.679 1.00 88.75 99 GLY A O 1
ATOM 734 N N . THR A 1 100 ? 4.784 -4.670 -26.517 1.00 88.56 100 THR A N 1
ATOM 735 C CA . THR A 1 100 ? 5.063 -3.279 -26.136 1.00 88.56 100 THR A CA 1
ATOM 736 C C . THR A 1 100 ? 5.599 -3.236 -24.703 1.00 88.56 100 THR A C 1
ATOM 738 O O . THR A 1 100 ? 5.523 -4.230 -23.983 1.00 88.56 100 THR A O 1
ATOM 741 N N . ASN A 1 101 ? 6.176 -2.108 -24.289 1.00 85.56 101 ASN A N 1
ATOM 742 C CA . ASN A 1 101 ? 6.714 -1.972 -22.937 1.00 85.56 101 ASN A CA 1
ATOM 743 C C . ASN A 1 101 ? 5.585 -1.875 -21.890 1.00 85.56 101 ASN A C 1
ATOM 745 O O . ASN A 1 101 ? 4.475 -1.414 -22.172 1.00 85.56 101 ASN A O 1
ATOM 749 N N . PHE A 1 102 ? 5.889 -2.289 -20.662 1.00 86.12 102 PHE A N 1
ATOM 750 C CA . PHE A 1 102 ? 4.938 -2.416 -19.564 1.00 86.12 102 PHE A CA 1
ATOM 751 C C . PHE A 1 102 ? 4.295 -1.076 -19.211 1.00 86.12 102 PHE A C 1
ATOM 753 O O . PHE A 1 102 ? 3.087 -1.002 -19.006 1.00 86.12 102 PHE A O 1
ATOM 760 N N . CYS A 1 103 ? 5.085 -0.000 -19.200 1.00 83.38 103 CYS A N 1
ATOM 761 C CA . CYS A 1 103 ? 4.588 1.336 -18.897 1.00 83.38 103 CYS A CA 1
ATOM 762 C C . CYS A 1 103 ? 3.545 1.785 -19.922 1.00 83.38 103 CYS A C 1
ATOM 764 O O . CYS A 1 103 ? 2.482 2.262 -19.540 1.00 83.38 103 CYS A O 1
ATOM 766 N N . SER A 1 104 ? 3.793 1.564 -21.214 1.00 83.81 104 SER A N 1
ATOM 767 C CA . SER A 1 104 ? 2.824 1.852 -22.271 1.00 83.81 104 SER A CA 1
ATOM 768 C C . SER A 1 104 ? 1.548 1.022 -22.134 1.00 83.81 104 SER A C 1
ATOM 770 O O . SER A 1 104 ? 0.471 1.573 -22.335 1.00 83.81 104 SER A O 1
ATOM 772 N N . LEU A 1 105 ? 1.635 -0.251 -21.727 1.00 85.62 105 LEU A N 1
ATOM 773 C CA . LEU A 1 105 ? 0.444 -1.066 -21.440 1.00 85.62 105 LEU A CA 1
ATOM 774 C C . LEU A 1 105 ? -0.365 -0.510 -20.265 1.00 85.62 105 LEU A C 1
ATOM 776 O O . LEU A 1 105 ? -1.591 -0.453 -20.337 1.00 85.62 105 LEU A O 1
ATOM 780 N N . CYS A 1 106 ? 0.297 -0.078 -19.190 1.00 82.44 106 CYS A N 1
ATOM 781 C CA . CYS A 1 106 ? -0.376 0.544 -18.049 1.00 82.44 106 CYS A CA 1
ATOM 782 C C . CYS A 1 106 ? -1.068 1.860 -18.438 1.00 82.44 106 CYS A C 1
ATOM 784 O O . CYS A 1 106 ? -2.201 2.113 -18.022 1.00 82.44 106 CYS A O 1
ATOM 786 N N . GLU A 1 107 ? -0.419 2.686 -19.256 1.00 79.50 107 GLU A N 1
ATOM 787 C CA . GLU A 1 107 ? -1.001 3.929 -19.775 1.00 79.50 107 GLU A CA 1
ATOM 788 C C . GLU A 1 107 ? -2.190 3.657 -20.699 1.00 79.50 107 GLU A C 1
ATOM 790 O O . GLU A 1 107 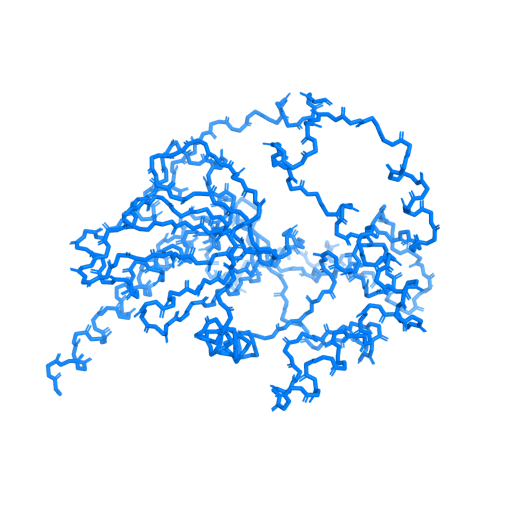? -3.244 4.280 -20.577 1.00 79.50 107 GLU A O 1
ATOM 795 N N . GLU A 1 108 ? -2.071 2.684 -21.600 1.00 82.19 108 GLU A N 1
ATOM 796 C CA . GLU A 1 108 ? -3.173 2.290 -22.474 1.00 82.19 108 GLU A CA 1
ATOM 797 C C . GLU A 1 108 ? -4.360 1.771 -21.654 1.00 82.19 108 GLU A C 1
ATOM 799 O O . GLU A 1 108 ? -5.492 2.203 -21.865 1.00 82.19 108 GLU A O 1
ATOM 804 N N . ALA A 1 109 ? -4.124 0.917 -20.656 1.00 78.31 109 ALA A N 1
ATOM 805 C CA . ALA A 1 109 ? -5.179 0.378 -19.798 1.00 78.31 109 ALA A CA 1
ATOM 806 C C . ALA A 1 109 ? -5.902 1.467 -18.977 1.00 78.31 109 ALA A C 1
ATOM 808 O O . ALA A 1 109 ? -7.125 1.435 -18.808 1.00 78.31 109 ALA A O 1
ATOM 809 N N . THR A 1 110 ? -5.169 2.460 -18.474 1.00 72.44 110 THR A N 1
ATOM 810 C CA . THR A 1 110 ? -5.758 3.559 -17.684 1.00 72.44 110 THR A CA 1
ATOM 811 C C . THR A 1 110 ? -6.490 4.579 -18.561 1.00 72.44 110 THR A C 1
ATOM 813 O O . THR A 1 110 ? -7.567 5.059 -18.199 1.00 72.44 110 THR A O 1
ATOM 816 N N . THR A 1 111 ? -5.985 4.852 -19.766 1.00 72.44 111 THR A N 1
ATOM 817 C CA . THR A 1 111 ? -6.643 5.755 -20.724 1.00 72.44 111 THR A CA 1
ATOM 818 C C . THR A 1 111 ? -7.884 5.135 -21.371 1.00 72.44 111 THR A C 1
ATOM 820 O O . THR A 1 111 ? -8.921 5.797 -21.453 1.00 72.44 111 THR A O 1
ATOM 823 N N . THR A 1 112 ? -7.833 3.863 -21.776 1.00 67.19 112 THR A N 1
ATOM 824 C CA . THR A 1 112 ? -8.967 3.159 -22.412 1.00 67.19 112 THR A CA 1
ATOM 825 C C . THR A 1 112 ? -10.156 2.958 -21.479 1.00 67.19 112 THR A C 1
ATOM 827 O O . THR A 1 112 ? -11.295 2.918 -21.941 1.00 67.19 112 THR A O 1
ATOM 830 N N . THR A 1 113 ? -9.930 2.901 -20.165 1.00 64.19 113 THR A N 1
ATOM 831 C CA . THR A 1 113 ? -11.014 2.785 -19.178 1.00 64.19 113 THR A CA 1
ATOM 832 C C . THR A 1 113 ? -11.704 4.120 -18.863 1.00 64.19 113 THR A C 1
ATOM 834 O O . THR A 1 113 ? -12.588 4.158 -18.014 1.00 64.19 113 THR A O 1
ATOM 837 N N . GLY A 1 114 ? -11.362 5.210 -19.568 1.00 59.84 114 GLY A N 1
ATOM 838 C CA . GLY A 1 114 ? -12.005 6.526 -19.415 1.00 59.84 114 GLY A CA 1
ATOM 839 C C . GLY A 1 114 ? -11.630 7.248 -18.119 1.00 59.84 114 GLY A C 1
ATOM 840 O O . GLY A 1 114 ? -12.255 8.234 -17.736 1.00 59.84 114 GLY A O 1
ATOM 841 N N . HIS A 1 115 ? -10.605 6.743 -17.446 1.00 59.19 115 HIS A N 1
ATOM 842 C CA . HIS A 1 115 ? -10.316 7.022 -16.054 1.00 59.19 115 HIS A CA 1
ATOM 843 C C . HIS A 1 115 ? -9.152 8.013 -15.861 1.00 59.19 115 HIS A C 1
ATOM 845 O O . HIS A 1 115 ? -8.955 8.538 -14.768 1.00 59.19 115 HIS A O 1
ATOM 851 N N . GLY A 1 116 ? -8.466 8.392 -16.941 1.00 61.91 116 GLY A N 1
ATOM 852 C CA . GLY A 1 116 ? -7.358 9.347 -16.899 1.00 61.91 116 GLY A CA 1
ATOM 853 C C . GLY A 1 116 ? -6.058 8.709 -16.406 1.00 61.91 116 GLY A C 1
ATOM 854 O O . GLY A 1 116 ? -5.964 7.497 -16.235 1.00 61.91 116 GLY A O 1
ATOM 855 N N . ARG A 1 117 ? -5.021 9.531 -16.225 1.00 67.94 117 ARG A N 1
ATOM 856 C CA . ARG A 1 117 ? -3.684 9.068 -15.833 1.00 67.94 117 ARG A CA 1
ATOM 857 C C . ARG A 1 117 ? -3.621 8.903 -14.321 1.00 67.94 117 ARG A C 1
ATOM 859 O O . ARG A 1 117 ? -3.559 9.894 -13.604 1.00 67.94 117 ARG A O 1
ATOM 866 N N . TYR A 1 118 ? -3.645 7.663 -13.846 1.00 69.81 118 TYR A N 1
ATOM 867 C CA . TYR A 1 118 ? -3.526 7.381 -12.413 1.00 69.81 118 TYR A CA 1
ATOM 868 C C . TYR A 1 118 ? -2.104 7.158 -11.945 1.00 69.81 118 TYR A C 1
ATOM 870 O O . TYR A 1 118 ? -1.792 7.409 -10.787 1.00 69.81 118 TYR A O 1
ATOM 878 N N . ILE A 1 119 ? -1.252 6.655 -12.827 1.00 73.00 119 ILE A N 1
ATOM 879 C CA . ILE A 1 119 ? 0.143 6.367 -12.537 1.00 73.00 119 ILE A CA 1
ATOM 880 C C . ILE A 1 119 ? 0.927 6.889 -13.728 1.00 73.00 119 ILE A C 1
ATOM 882 O O . ILE A 1 119 ? 0.639 6.510 -14.854 1.00 73.00 119 ILE A O 1
ATOM 886 N N . VAL A 1 120 ? 1.876 7.775 -13.462 1.00 68.94 120 VAL A N 1
ATOM 887 C CA . VAL A 1 120 ? 2.764 8.398 -14.434 1.00 68.94 120 VAL A CA 1
ATOM 888 C C . VAL A 1 120 ? 4.070 7.622 -14.439 1.00 68.94 120 VAL A C 1
ATOM 890 O O . VAL A 1 120 ? 4.694 7.405 -13.397 1.00 68.94 120 VAL A O 1
ATOM 893 N N . TRP A 1 121 ? 4.508 7.236 -15.630 1.00 68.62 121 TRP A N 1
ATOM 894 C CA . TRP A 1 121 ? 5.789 6.573 -15.828 1.00 68.62 121 TRP A CA 1
ATOM 895 C C . TRP A 1 121 ? 6.796 7.529 -16.456 1.00 68.62 121 TRP A C 1
ATOM 897 O O . TRP A 1 121 ? 6.534 8.124 -17.503 1.00 68.62 121 TRP A O 1
ATOM 907 N N . GLN A 1 122 ? 7.985 7.624 -15.857 1.00 66.00 122 GLN A N 1
ATOM 908 C CA . GLN A 1 122 ? 9.053 8.496 -16.356 1.00 66.00 122 GLN A CA 1
ATOM 909 C C . GLN A 1 122 ? 9.458 8.166 -17.801 1.00 66.00 122 GLN A C 1
ATOM 911 O O . GLN A 1 122 ? 9.694 9.074 -18.593 1.00 66.00 122 GLN A O 1
ATOM 916 N N . ALA A 1 123 ? 9.432 6.882 -18.172 1.00 57.56 123 ALA A N 1
ATOM 917 C CA . ALA A 1 123 ? 9.712 6.419 -19.532 1.00 57.56 123 ALA A CA 1
ATOM 918 C C . ALA A 1 123 ? 8.707 6.946 -20.580 1.00 57.56 123 ALA A C 1
ATOM 920 O O . ALA A 1 123 ? 9.021 7.003 -21.765 1.00 57.56 123 ALA A O 1
ATOM 921 N N . VAL A 1 124 ? 7.500 7.343 -20.155 1.00 56.72 124 VAL A N 1
ATOM 922 C CA . VAL A 1 124 ? 6.434 7.822 -21.049 1.00 56.72 124 VAL A CA 1
ATOM 923 C C . VAL A 1 124 ? 6.347 9.349 -21.057 1.00 56.72 124 VAL A C 1
ATOM 925 O O . VAL A 1 124 ? 6.123 9.944 -22.111 1.00 56.72 124 VAL A O 1
ATOM 928 N N . TYR A 1 125 ? 6.533 9.996 -19.904 1.00 59.22 125 TYR A N 1
ATOM 929 C CA . TYR A 1 125 ? 6.243 11.426 -19.736 1.00 59.22 125 TYR A CA 1
ATOM 930 C C . TYR A 1 125 ? 7.428 12.283 -19.279 1.00 59.22 125 TYR A C 1
ATOM 932 O O . TYR A 1 125 ? 7.276 13.494 -19.134 1.00 59.22 125 TYR A O 1
ATOM 940 N N . GLY A 1 126 ? 8.607 11.691 -19.081 1.00 62.53 126 GLY A N 1
ATOM 941 C CA . GLY A 1 126 ? 9.729 12.368 -18.436 1.00 62.53 126 GLY A CA 1
ATOM 942 C C . GLY A 1 126 ? 9.532 12.495 -16.923 1.00 62.53 126 GLY A C 1
ATOM 943 O O . GLY A 1 126 ? 8.637 11.884 -16.341 1.00 62.53 126 GLY A O 1
ATOM 944 N N . TRP A 1 127 ? 10.414 13.248 -16.266 1.00 62.44 127 TRP A N 1
ATOM 945 C CA . TRP A 1 127 ? 10.354 13.432 -14.815 1.00 62.44 127 TRP A CA 1
ATOM 946 C C . TRP A 1 127 ? 9.164 14.322 -14.435 1.00 62.44 127 TRP A C 1
ATOM 948 O O . TRP A 1 127 ? 9.118 15.467 -14.890 1.00 62.44 127 TRP A O 1
ATOM 958 N N . PRO A 1 128 ? 8.204 13.829 -13.628 1.00 63.28 128 PRO A N 1
ATOM 959 C CA . PRO A 1 128 ? 7.146 14.679 -13.103 1.00 63.28 128 PRO A CA 1
ATOM 960 C C . PRO A 1 128 ? 7.719 15.683 -12.094 1.00 63.28 128 PRO A C 1
ATOM 962 O O . PRO A 1 128 ? 8.767 15.439 -11.494 1.00 63.28 128 PRO A O 1
ATOM 965 N N . GLU A 1 129 ? 7.009 16.790 -11.863 1.00 62.81 129 GLU A N 1
ATOM 966 C CA . GLU A 1 129 ? 7.272 17.636 -10.697 1.00 62.81 129 GLU A CA 1
ATOM 967 C C . GLU A 1 129 ? 7.036 16.800 -9.429 1.00 62.81 129 GLU A C 1
ATOM 969 O O . GLU A 1 129 ? 5.908 16.414 -9.117 1.00 62.81 129 GLU A O 1
ATOM 974 N N . SER A 1 130 ? 8.111 16.458 -8.723 1.00 61.22 130 SER A N 1
ATOM 975 C CA . SER A 1 130 ? 8.057 15.698 -7.476 1.00 61.22 130 SER A CA 1
ATOM 976 C C . SER A 1 130 ? 8.161 16.636 -6.280 1.00 61.22 130 SER A C 1
ATOM 978 O O . SER A 1 130 ? 9.027 17.509 -6.256 1.00 61.22 130 SER A O 1
ATOM 980 N N . GLY A 1 131 ? 7.335 16.422 -5.253 1.00 58.69 131 GLY A N 1
ATOM 981 C CA . GLY A 1 131 ? 7.560 17.066 -3.959 1.00 58.69 131 GLY A CA 1
ATOM 982 C C . GLY A 1 131 ? 8.892 16.609 -3.364 1.00 58.69 131 GLY A C 1
ATOM 983 O O . GLY A 1 131 ? 9.213 15.425 -3.454 1.00 58.69 131 GLY A O 1
ATOM 984 N N . GLU A 1 132 ? 9.661 17.521 -2.767 1.00 60.91 132 GLU A N 1
ATOM 985 C CA . GLU A 1 132 ? 10.940 17.192 -2.124 1.00 60.91 132 GLU A CA 1
ATOM 986 C C . GLU A 1 132 ? 10.751 16.105 -1.058 1.00 60.91 132 GLU A C 1
ATOM 988 O O . GLU A 1 132 ? 9.784 16.127 -0.286 1.00 60.91 132 GLU A O 1
ATOM 993 N N . ALA A 1 133 ? 11.675 15.149 -1.011 1.00 59.06 133 ALA A N 1
ATOM 994 C CA . ALA A 1 133 ? 11.706 14.169 0.057 1.00 59.06 133 ALA A CA 1
ATOM 995 C C . ALA A 1 133 ? 12.403 14.732 1.293 1.00 59.06 133 ALA A C 1
ATOM 997 O O . ALA A 1 133 ? 13.392 15.468 1.238 1.00 59.06 133 ALA A O 1
ATOM 998 N N . ILE A 1 134 ? 11.899 14.323 2.445 1.00 60.22 134 ILE A N 1
ATOM 999 C CA . ILE A 1 134 ? 12.437 14.684 3.743 1.00 60.22 134 ILE A CA 1
ATOM 1000 C C . ILE A 1 134 ? 12.943 13.403 4.402 1.00 60.22 134 ILE A C 1
ATOM 1002 O O . ILE A 1 134 ? 12.290 12.360 4.388 1.00 60.22 134 ILE A O 1
ATOM 1006 N N . CYS A 1 135 ? 14.111 13.452 5.022 1.00 57.31 135 CYS A N 1
ATOM 1007 C CA . CYS A 1 135 ? 14.598 12.344 5.827 1.00 57.31 135 CYS A CA 1
ATOM 1008 C C . CYS A 1 135 ? 14.973 12.825 7.211 1.00 57.31 135 CYS A C 1
ATOM 1010 O O . CYS A 1 135 ? 15.722 13.785 7.392 1.00 57.31 135 CYS A O 1
ATOM 1012 N N . GLY A 1 136 ? 14.430 12.133 8.206 1.00 54.16 136 GLY A N 1
ATOM 1013 C CA . GLY A 1 136 ? 14.774 12.360 9.594 1.00 54.16 136 GLY A CA 1
ATOM 1014 C C . GLY A 1 136 ? 15.963 11.490 9.957 1.00 54.16 136 GLY A C 1
ATOM 1015 O O . GLY A 1 136 ? 15.821 10.273 10.080 1.00 54.16 136 GLY A O 1
ATOM 1016 N N . HIS A 1 137 ? 17.126 12.096 10.185 1.00 50.91 137 HIS A N 1
ATOM 1017 C CA . HIS A 1 137 ? 18.251 11.413 10.813 1.00 50.91 137 HIS A CA 1
ATOM 1018 C C . HIS A 1 137 ? 18.371 11.842 12.280 1.00 50.91 137 HIS A C 1
ATOM 1020 O O . HIS A 1 137 ? 18.973 12.859 12.628 1.00 50.91 137 HIS A O 1
ATOM 1026 N N . GLY A 1 138 ? 17.789 11.046 13.179 1.00 53.41 138 GLY A N 1
ATOM 1027 C CA . GLY A 1 138 ? 17.855 11.307 14.617 1.00 53.41 138 GLY A CA 1
ATOM 1028 C C . GLY A 1 138 ? 17.040 12.537 15.026 1.00 53.41 138 GLY A C 1
ATOM 1029 O O . GLY A 1 138 ? 15.817 12.475 15.029 1.00 53.41 138 GLY A O 1
ATOM 1030 N N . ARG A 1 139 ? 17.713 13.624 15.430 1.00 52.69 139 ARG A N 1
ATOM 1031 C CA . ARG A 1 139 ? 17.077 14.907 15.808 1.00 52.69 139 ARG A CA 1
ATOM 1032 C C . ARG A 1 139 ? 17.090 15.951 14.689 1.00 52.69 139 ARG A C 1
ATOM 1034 O O . ARG A 1 139 ? 16.615 17.057 14.910 1.00 52.69 139 ARG A O 1
ATOM 1041 N N . CYS A 1 140 ? 17.654 15.622 13.530 1.00 53.12 140 CYS A N 1
ATOM 1042 C CA . CYS A 1 140 ? 17.732 16.535 12.400 1.00 53.12 140 CYS A CA 1
ATOM 1043 C C . CYS A 1 140 ? 16.826 16.020 11.282 1.00 53.12 140 CYS A C 1
ATOM 1045 O O . CYS A 1 140 ? 16.964 14.873 10.853 1.00 53.12 140 CYS A O 1
ATOM 1047 N N . ALA A 1 141 ? 15.919 16.868 10.808 1.00 60.59 141 ALA A N 1
ATOM 1048 C CA . ALA A 1 141 ? 15.262 16.676 9.526 1.00 60.59 141 ALA A CA 1
ATOM 1049 C C . ALA A 1 141 ? 16.121 17.374 8.471 1.00 60.59 141 ALA A C 1
ATOM 1051 O O . ALA A 1 141 ? 16.296 18.591 8.523 1.00 60.59 141 ALA A O 1
ATOM 1052 N N . SER A 1 142 ? 16.692 16.613 7.543 1.00 60.06 142 SER A N 1
ATOM 1053 C CA . SER A 1 142 ? 17.287 17.180 6.339 1.00 60.06 142 SER A CA 1
ATOM 1054 C C . SER A 1 142 ? 16.350 16.927 5.169 1.00 60.06 142 SER A C 1
ATOM 1056 O O . SER A 1 142 ? 15.834 15.822 4.981 1.00 60.06 142 SER A O 1
ATOM 1058 N N . THR A 1 143 ? 16.111 17.970 4.380 1.00 61.75 143 THR A N 1
ATOM 1059 C CA . THR A 1 143 ? 15.552 17.789 3.045 1.00 61.75 143 THR A CA 1
ATOM 1060 C C . THR A 1 143 ? 16.675 17.318 2.134 1.00 61.75 143 THR A C 1
ATOM 1062 O O . THR A 1 143 ? 17.815 17.786 2.234 1.00 61.75 143 THR A O 1
ATOM 1065 N N . PHE A 1 144 ? 16.378 16.352 1.280 1.00 60.22 144 PHE A N 1
ATOM 1066 C CA . PHE A 1 144 ? 17.268 16.000 0.189 1.00 60.22 144 PHE A CA 1
ATOM 1067 C C . PHE A 1 144 ? 16.444 15.677 -1.043 1.00 60.22 144 PHE A C 1
ATOM 1069 O O . PHE A 1 144 ? 15.329 15.165 -0.946 1.00 60.22 144 PHE A O 1
ATOM 1076 N N . ASP A 1 145 ? 17.028 15.929 -2.207 1.00 56.22 145 ASP A N 1
ATOM 1077 C CA . ASP A 1 145 ? 16.452 15.473 -3.460 1.00 56.22 145 ASP A CA 1
ATOM 1078 C C . ASP A 1 145 ? 16.577 13.952 -3.509 1.00 56.22 145 ASP A C 1
ATOM 1080 O O . ASP A 1 145 ? 17.608 13.395 -3.898 1.00 56.22 145 ASP A O 1
ATOM 1084 N N . ALA A 1 146 ? 15.542 13.253 -3.041 1.00 59.00 146 ALA A N 1
ATOM 1085 C CA . ALA A 1 146 ? 15.449 11.815 -3.205 1.00 59.00 146 ALA A CA 1
ATOM 1086 C C . ALA A 1 146 ? 15.103 11.528 -4.656 1.00 59.00 146 ALA A C 1
ATOM 1088 O O . ALA A 1 146 ? 13.949 11.330 -5.032 1.00 59.00 146 ALA A O 1
ATOM 1089 N N . PHE A 1 147 ? 16.124 11.506 -5.494 1.00 62.03 147 PHE A N 1
ATOM 1090 C CA . PHE A 1 147 ? 15.946 11.033 -6.844 1.00 62.03 147 PHE A CA 1
ATOM 1091 C C . PHE A 1 147 ? 15.823 9.510 -6.816 1.00 62.03 147 PHE A C 1
ATOM 1093 O O . PHE A 1 147 ? 16.769 8.811 -6.446 1.00 62.03 147 PHE A O 1
ATOM 1100 N N . SER A 1 148 ? 14.661 8.982 -7.200 1.00 64.69 148 SER A N 1
ATOM 1101 C CA . SER A 1 148 ? 14.552 7.554 -7.473 1.00 64.69 148 SER A CA 1
ATOM 1102 C C . SER A 1 148 ? 15.250 7.271 -8.797 1.00 64.69 148 SER A C 1
ATOM 1104 O O . SER A 1 148 ? 14.783 7.742 -9.831 1.00 64.69 148 SER A O 1
ATOM 1106 N N . PRO A 1 149 ? 16.329 6.474 -8.824 1.00 65.62 149 PRO A N 1
ATOM 1107 C CA . PRO A 1 149 ? 16.945 6.084 -10.083 1.00 65.62 149 PRO A CA 1
ATOM 1108 C C . PRO A 1 149 ? 16.100 5.037 -10.833 1.00 65.62 149 PRO A C 1
ATOM 1110 O O . PRO A 1 149 ? 16.498 4.571 -11.898 1.00 65.62 149 PRO A O 1
ATOM 1113 N N . VAL A 1 150 ? 14.957 4.622 -10.269 1.00 72.06 150 VAL A N 1
ATOM 1114 C CA . VAL A 1 150 ? 14.085 3.605 -10.846 1.00 72.06 150 VAL A CA 1
ATOM 1115 C C . VAL A 1 150 ? 13.094 4.257 -11.795 1.00 72.06 150 VAL A C 1
ATOM 1117 O O . VAL A 1 150 ? 12.200 4.999 -11.389 1.00 72.06 150 VAL A O 1
ATOM 1120 N N . THR A 1 151 ? 13.254 3.939 -13.071 1.00 72.06 151 THR A N 1
ATOM 1121 C CA . THR A 1 151 ? 12.393 4.406 -14.151 1.00 72.06 151 THR A CA 1
ATOM 1122 C C . THR A 1 151 ? 11.692 3.231 -14.813 1.00 72.06 151 THR A C 1
ATOM 1124 O O . THR A 1 151 ? 12.053 2.079 -14.586 1.00 72.06 151 THR A O 1
ATOM 1127 N N . GLY A 1 152 ? 10.702 3.506 -15.667 1.00 70.31 152 GLY A N 1
ATOM 1128 C CA . GLY A 1 152 ? 9.986 2.468 -16.417 1.00 70.31 152 GLY A CA 1
ATOM 1129 C C . GLY A 1 152 ? 10.885 1.558 -17.266 1.00 70.31 152 GLY A C 1
ATOM 1130 O O . GLY A 1 152 ? 10.517 0.415 -17.541 1.00 70.31 152 GLY A O 1
ATOM 1131 N N . ASP A 1 153 ? 12.077 2.039 -17.624 1.00 73.06 153 ASP A N 1
ATOM 1132 C CA . ASP A 1 153 ? 13.051 1.326 -18.453 1.00 73.06 153 ASP A CA 1
ATOM 1133 C C . ASP A 1 153 ? 14.062 0.503 -17.644 1.00 73.06 153 ASP A C 1
ATOM 1135 O O . ASP A 1 153 ? 14.791 -0.315 -18.215 1.00 73.06 153 ASP A O 1
ATOM 1139 N N . THR A 1 154 ? 14.115 0.677 -16.321 1.00 79.12 154 THR A N 1
ATOM 1140 C CA . THR A 1 154 ? 14.947 -0.179 -15.473 1.00 79.12 154 THR A CA 1
ATOM 1141 C C . THR A 1 154 ? 14.216 -1.467 -15.122 1.00 79.12 154 THR A C 1
ATOM 1143 O O . THR A 1 154 ? 12.987 -1.557 -15.154 1.00 79.12 154 THR A O 1
ATOM 1146 N N . ILE A 1 155 ? 14.991 -2.482 -14.746 1.00 80.50 155 ILE A N 1
ATOM 1147 C CA . ILE A 1 155 ? 14.480 -3.777 -14.285 1.00 80.50 155 ILE A CA 1
ATOM 1148 C C . ILE A 1 155 ? 13.458 -3.652 -13.144 1.00 80.50 155 ILE A C 1
ATOM 1150 O O . ILE A 1 155 ? 12.493 -4.404 -13.094 1.00 80.50 155 ILE A O 1
ATOM 1154 N N . MET A 1 156 ? 13.628 -2.666 -12.258 1.00 84.81 156 MET A N 1
ATOM 1155 C CA . MET A 1 156 ? 12.739 -2.441 -11.114 1.00 84.81 156 MET A CA 1
ATOM 1156 C C . MET A 1 156 ? 11.592 -1.478 -11.424 1.00 84.81 156 MET A C 1
ATOM 1158 O O . MET A 1 156 ? 10.739 -1.268 -10.562 1.00 84.81 156 MET A O 1
ATOM 1162 N N . GLY A 1 157 ? 11.547 -0.896 -12.627 1.00 83.44 157 GLY A N 1
ATOM 1163 C CA . GLY A 1 157 ? 10.501 0.035 -13.041 1.00 83.44 157 GLY A CA 1
ATOM 1164 C C . GLY A 1 157 ? 9.108 -0.508 -12.741 1.00 83.44 157 GLY A C 1
ATOM 1165 O O . GLY A 1 157 ? 8.381 0.095 -11.964 1.00 83.44 157 GLY A O 1
ATOM 1166 N N . PRO A 1 158 ? 8.749 -1.699 -13.227 1.00 85.00 158 PRO A N 1
ATOM 1167 C CA . PRO A 1 158 ? 7.424 -2.271 -12.986 1.00 85.00 158 PRO A CA 1
ATOM 1168 C C . PRO A 1 158 ? 7.097 -2.582 -11.515 1.00 85.00 158 PRO A C 1
ATOM 1170 O O . PRO A 1 158 ? 5.923 -2.665 -11.169 1.00 85.00 158 PRO A O 1
ATOM 1173 N N . ALA A 1 159 ? 8.102 -2.719 -10.644 1.00 84.56 159 ALA A N 1
ATOM 1174 C CA . ALA A 1 159 ? 7.904 -2.956 -9.212 1.00 84.56 159 ALA A CA 1
ATOM 1175 C C . ALA A 1 159 ? 7.777 -1.657 -8.389 1.00 84.56 159 ALA A C 1
ATOM 1177 O O . ALA A 1 159 ? 7.103 -1.642 -7.360 1.00 84.56 159 ALA A O 1
ATOM 1178 N N . MET A 1 160 ? 8.447 -0.572 -8.801 1.00 83.44 160 MET A N 1
ATOM 1179 C CA . MET A 1 160 ? 8.581 0.640 -7.972 1.00 83.44 160 MET A CA 1
ATOM 1180 C C . MET A 1 160 ? 8.772 1.967 -8.727 1.00 83.44 160 MET A C 1
ATOM 1182 O O . MET A 1 160 ? 9.034 2.994 -8.115 1.00 83.44 160 MET A O 1
ATOM 1186 N N . GLY A 1 161 ? 8.658 1.976 -10.051 1.00 81.19 161 GLY A N 1
ATOM 1187 C CA . GLY A 1 161 ? 8.916 3.138 -10.911 1.00 81.19 161 GLY A CA 1
ATOM 1188 C C . GLY A 1 161 ? 7.687 3.980 -11.258 1.00 81.19 161 GLY A C 1
ATOM 1189 O O . GLY A 1 161 ? 7.807 4.906 -12.060 1.00 81.19 161 GLY A O 1
ATOM 1190 N N . GLY A 1 162 ? 6.516 3.642 -10.713 1.00 82.81 162 GLY A N 1
ATOM 1191 C CA . GLY A 1 162 ? 5.272 4.377 -10.937 1.00 82.81 162 GLY A CA 1
ATOM 1192 C C . GLY A 1 162 ? 5.148 5.580 -10.002 1.00 82.81 162 GLY A C 1
ATOM 1193 O O . GLY A 1 162 ? 5.378 5.461 -8.800 1.00 82.81 162 GLY A O 1
ATOM 1194 N N . TRP A 1 163 ? 4.750 6.726 -10.549 1.00 81.94 163 TRP A N 1
ATOM 1195 C CA . TRP A 1 163 ? 4.536 7.972 -9.808 1.00 81.94 163 TRP A CA 1
ATOM 1196 C C . TRP A 1 163 ? 3.061 8.342 -9.817 1.00 81.94 163 TRP A C 1
ATOM 1198 O O . TRP A 1 163 ? 2.359 8.066 -10.782 1.00 81.94 163 TRP A O 1
ATOM 1208 N N . SER A 1 164 ? 2.564 8.974 -8.761 1.00 83.94 164 SER A N 1
ATOM 1209 C CA . SER A 1 164 ? 1.175 9.432 -8.723 1.00 83.94 164 SER A CA 1
ATOM 1210 C C . SER A 1 164 ? 0.993 10.568 -7.722 1.00 83.94 164 SER A C 1
ATOM 1212 O O . SER A 1 164 ? 1.873 10.839 -6.902 1.00 83.94 164 SER A O 1
ATOM 1214 N N . THR A 1 165 ? -0.161 11.220 -7.782 1.00 84.12 165 THR A N 1
ATOM 1215 C CA . THR A 1 165 ? -0.621 12.184 -6.784 1.00 84.12 165 THR A CA 1
ATOM 1216 C C . THR A 1 165 ? -1.646 11.524 -5.863 1.00 84.12 165 THR A C 1
ATOM 1218 O O . THR A 1 165 ? -2.287 10.537 -6.226 1.00 84.12 165 THR A O 1
ATOM 1221 N N . ALA A 1 166 ? -1.852 12.070 -4.662 1.00 86.06 166 ALA A N 1
ATOM 1222 C CA . ALA A 1 166 ? -2.916 11.576 -3.784 1.00 86.06 166 ALA A CA 1
ATOM 1223 C C . ALA A 1 166 ? -4.300 11.668 -4.458 1.00 86.06 166 ALA A C 1
ATOM 1225 O O . ALA A 1 166 ? -5.117 10.764 -4.305 1.00 86.06 166 ALA A O 1
ATOM 1226 N N . GLU A 1 167 ? -4.546 12.723 -5.241 1.00 86.38 167 GLU A N 1
ATOM 1227 C CA . GLU A 1 167 ? -5.794 12.906 -5.986 1.00 86.38 167 GLU A CA 1
ATOM 1228 C C . GLU A 1 167 ? -6.010 11.790 -7.018 1.00 86.38 167 GLU A C 1
ATOM 1230 O O . GLU A 1 167 ? -7.089 11.199 -7.089 1.00 86.38 167 GLU A O 1
ATOM 1235 N N . ASP A 1 168 ? -4.980 11.454 -7.790 1.00 85.81 168 ASP A N 1
ATOM 1236 C CA . ASP A 1 168 ? -5.079 10.428 -8.824 1.00 85.81 168 ASP A CA 1
ATOM 1237 C C . ASP A 1 168 ? -5.181 9.020 -8.234 1.00 85.81 168 ASP A C 1
ATOM 1239 O O . ASP A 1 168 ? -5.979 8.212 -8.711 1.00 85.81 168 ASP A O 1
ATOM 1243 N N . LEU A 1 169 ? -4.485 8.742 -7.129 1.00 88.75 169 LEU A N 1
ATOM 1244 C CA . LEU A 1 169 ? -4.674 7.504 -6.369 1.00 88.75 169 LEU A CA 1
ATOM 1245 C C . LEU A 1 169 ? -6.085 7.403 -5.763 1.00 88.75 169 LEU A C 1
ATOM 1247 O O . LEU A 1 169 ? -6.655 6.312 -5.699 1.00 88.75 169 LEU A O 1
ATOM 1251 N N . MET A 1 170 ? -6.703 8.513 -5.353 1.00 89.44 170 MET A N 1
ATOM 1252 C CA . MET A 1 170 ? -8.102 8.504 -4.905 1.00 89.44 170 MET A CA 1
ATOM 1253 C C . MET A 1 170 ? -9.062 8.160 -6.052 1.00 89.44 170 MET A C 1
ATOM 1255 O O . MET A 1 170 ? -9.978 7.350 -5.872 1.00 89.44 170 MET A O 1
ATOM 1259 N N . LYS A 1 171 ? -8.830 8.696 -7.255 1.00 88.25 171 LYS A N 1
ATOM 1260 C CA . LYS A 1 171 ? -9.596 8.304 -8.451 1.00 88.25 171 LYS A CA 1
ATOM 1261 C C . LYS A 1 171 ? -9.375 6.822 -8.786 1.00 88.25 171 LYS A C 1
ATOM 1263 O O . LYS A 1 171 ? -10.343 6.099 -9.011 1.00 88.25 171 LYS A O 1
ATOM 1268 N N . TYR A 1 172 ? -8.131 6.346 -8.714 1.00 87.88 172 TYR A N 1
ATOM 1269 C CA . TYR A 1 172 ? -7.783 4.941 -8.928 1.00 87.88 172 TYR A CA 1
ATOM 1270 C C . TYR A 1 172 ? -8.494 4.004 -7.947 1.00 87.88 172 TYR A C 1
ATOM 1272 O O . TYR A 1 172 ? -9.140 3.041 -8.357 1.00 87.88 172 TYR A O 1
ATOM 1280 N N . THR A 1 173 ? -8.444 4.301 -6.646 1.00 90.81 173 THR A N 1
ATOM 1281 C CA . THR A 1 173 ? -9.129 3.490 -5.626 1.00 90.81 173 THR A CA 1
ATOM 1282 C C . THR A 1 173 ? -10.649 3.502 -5.800 1.00 90.81 173 THR A C 1
ATOM 1284 O O . THR A 1 173 ? -11.293 2.476 -5.579 1.00 90.81 173 THR A O 1
ATOM 1287 N N . THR A 1 174 ? -11.223 4.611 -6.276 1.00 90.75 174 THR A N 1
ATOM 1288 C CA . THR A 1 174 ? -12.647 4.695 -6.638 1.00 90.75 174 THR A CA 1
ATOM 1289 C C . THR A 1 174 ? -12.984 3.760 -7.802 1.00 90.75 174 THR A C 1
ATOM 1291 O O . THR A 1 174 ? -13.930 2.975 -7.703 1.00 90.75 174 THR A O 1
ATOM 1294 N N . ALA A 1 175 ? -12.188 3.781 -8.875 1.00 88.75 175 ALA A N 1
ATOM 1295 C CA . ALA A 1 175 ? -12.361 2.881 -10.015 1.00 88.75 175 ALA A CA 1
ATOM 1296 C C . ALA A 1 175 ? -12.221 1.403 -9.600 1.00 88.75 175 ALA A C 1
ATOM 1298 O O . ALA A 1 175 ? -13.010 0.558 -10.026 1.00 88.75 175 ALA A O 1
ATOM 1299 N N . LEU A 1 176 ? -11.280 1.085 -8.704 1.00 89.44 176 LEU A N 1
ATOM 1300 C CA . LEU A 1 176 ? -11.120 -0.266 -8.158 1.00 89.44 176 LEU A CA 1
ATOM 1301 C C . LEU A 1 176 ? -12.328 -0.722 -7.335 1.00 89.44 176 LEU A C 1
ATOM 1303 O O . LEU A 1 176 ? -12.738 -1.874 -7.462 1.00 89.44 176 LEU A O 1
ATOM 1307 N N . LEU A 1 177 ? -12.915 0.147 -6.508 1.00 92.00 177 LEU A N 1
ATOM 1308 C CA . LEU A 1 177 ? -14.128 -0.179 -5.747 1.00 92.00 177 LEU A CA 1
ATOM 1309 C C . LEU A 1 177 ? -15.309 -0.480 -6.679 1.00 92.00 177 LEU A C 1
ATOM 1311 O O . LEU A 1 177 ? -16.030 -1.456 -6.463 1.00 92.00 177 LEU A O 1
ATOM 1315 N N . GLN A 1 178 ? -15.470 0.310 -7.742 1.00 89.94 178 GLN A N 1
ATOM 1316 C CA . GLN A 1 178 ? -16.498 0.083 -8.761 1.00 89.94 178 GLN A CA 1
ATOM 1317 C C . GLN A 1 178 ? -16.271 -1.238 -9.504 1.00 89.94 178 GLN A C 1
ATOM 1319 O O . GLN A 1 178 ? -17.198 -2.036 -9.650 1.00 89.94 178 GLN A O 1
ATOM 1324 N N . ALA A 1 179 ? -15.032 -1.510 -9.922 1.00 88.12 179 ALA A N 1
ATOM 1325 C CA . ALA A 1 179 ? -14.673 -2.760 -10.583 1.00 88.12 179 ALA A CA 1
ATOM 1326 C C . ALA A 1 179 ? -14.871 -3.971 -9.659 1.00 88.12 179 ALA A C 1
ATOM 1328 O O . ALA A 1 179 ? -15.371 -5.001 -10.104 1.00 88.12 179 ALA A O 1
ATOM 1329 N N . HIS A 1 180 ? -14.552 -3.842 -8.368 1.00 88.25 180 HIS A N 1
ATOM 1330 C CA . HIS A 1 180 ? -14.734 -4.904 -7.379 1.00 88.2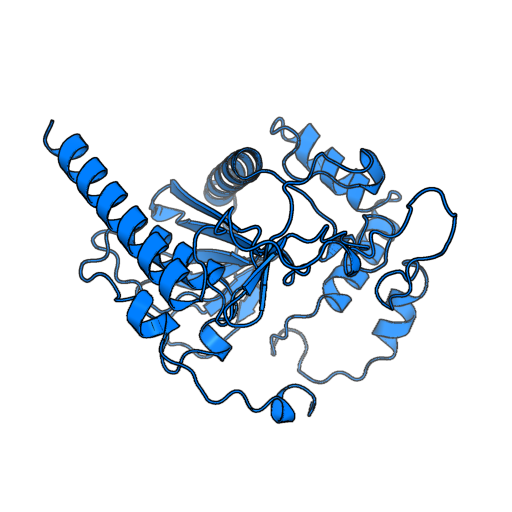5 180 HIS A CA 1
ATOM 1331 C C . HIS A 1 180 ? -16.201 -5.320 -7.227 1.00 88.25 180 HIS A C 1
ATOM 1333 O O . HIS A 1 180 ? -16.480 -6.501 -7.027 1.00 88.25 180 HIS A O 1
ATOM 1339 N N . ALA A 1 181 ? -17.136 -4.375 -7.350 1.00 86.12 181 ALA A N 1
ATOM 1340 C CA . ALA A 1 181 ? -18.565 -4.675 -7.314 1.00 86.12 181 ALA A CA 1
ATOM 1341 C C . ALA A 1 181 ? -19.005 -5.575 -8.485 1.00 86.12 181 ALA A C 1
ATOM 1343 O O . ALA A 1 181 ? -19.925 -6.376 -8.327 1.00 86.12 181 ALA A O 1
ATOM 1344 N N . ALA A 1 182 ? -18.338 -5.473 -9.640 1.00 86.00 182 ALA A N 1
ATOM 1345 C CA . ALA A 1 182 ? -18.602 -6.311 -10.810 1.00 86.00 182 ALA A CA 1
ATOM 1346 C C . ALA A 1 182 ? -17.788 -7.618 -10.804 1.00 86.00 182 ALA A C 1
ATOM 1348 O O . ALA A 1 182 ? -18.305 -8.676 -11.160 1.00 86.00 182 ALA A O 1
ATOM 1349 N N . MET A 1 183 ? -16.518 -7.548 -10.404 1.00 84.62 183 MET A N 1
ATOM 1350 C CA . MET A 1 183 ? -15.582 -8.668 -10.384 1.00 84.62 183 MET A CA 1
ATOM 1351 C C . MET A 1 183 ? -14.716 -8.603 -9.116 1.00 84.62 183 MET A C 1
ATOM 1353 O O . MET A 1 183 ? -13.685 -7.923 -9.097 1.00 84.62 183 MET A O 1
ATOM 1357 N N . PRO A 1 184 ? -15.109 -9.315 -8.044 1.00 83.00 184 PRO A N 1
ATOM 1358 C CA . PRO A 1 184 ? -14.375 -9.284 -6.790 1.00 83.00 184 PRO A CA 1
ATOM 1359 C C . PRO A 1 184 ? -12.932 -9.779 -6.948 1.00 83.00 184 PRO A C 1
ATOM 1361 O O . PRO A 1 184 ? -12.680 -10.880 -7.439 1.00 83.00 184 PRO A O 1
ATOM 1364 N N . LEU A 1 185 ? -11.975 -8.979 -6.471 1.00 83.19 185 LEU A N 1
ATOM 1365 C CA . LEU A 1 185 ? -10.560 -9.351 -6.381 1.00 83.19 185 LEU A CA 1
ATOM 1366 C C . LEU A 1 185 ? -10.383 -10.483 -5.360 1.00 83.19 185 LEU A C 1
ATOM 1368 O O . LEU A 1 185 ? -10.284 -10.228 -4.159 1.00 83.19 185 LEU A O 1
ATOM 1372 N N . SER A 1 186 ? -10.366 -11.732 -5.824 1.00 88.12 186 SER A N 1
ATOM 1373 C CA . SER A 1 186 ? -10.187 -12.906 -4.963 1.00 88.12 186 SER A CA 1
ATOM 1374 C C . SER A 1 186 ? -8.731 -13.093 -4.539 1.00 88.12 186 SER A C 1
ATOM 1376 O O . SER A 1 186 ? -7.807 -12.929 -5.339 1.00 88.12 186 SER A O 1
ATOM 1378 N N . GLY A 1 187 ? -8.531 -13.519 -3.290 1.00 89.56 187 GLY A N 1
ATOM 1379 C CA . GLY A 1 187 ? -7.248 -14.037 -2.821 1.00 89.56 187 GLY A CA 1
ATOM 1380 C C . GLY A 1 187 ? -6.804 -15.248 -3.638 1.00 89.56 187 GLY A C 1
ATOM 1381 O O . GLY A 1 187 ? -7.615 -16.135 -3.905 1.00 89.56 187 GLY A O 1
ATOM 1382 N N . HIS A 1 188 ? -5.529 -15.292 -4.025 1.00 90.44 188 HIS A N 1
ATOM 1383 C CA . HIS A 1 188 ? -4.934 -16.425 -4.746 1.00 90.44 188 HIS A CA 1
ATOM 1384 C C . HIS A 1 188 ? -3.881 -17.183 -3.926 1.00 90.44 188 HIS A C 1
ATOM 1386 O O . HIS A 1 188 ? -3.482 -18.276 -4.321 1.00 90.44 188 HIS A O 1
ATOM 1392 N N . ILE A 1 189 ? -3.433 -16.629 -2.796 1.00 93.75 189 ILE A N 1
ATOM 1393 C CA . ILE A 1 189 ? -2.489 -17.278 -1.878 1.00 93.75 189 ILE A CA 1
ATOM 1394 C C . ILE A 1 189 ? -2.657 -16.731 -0.458 1.00 93.75 189 ILE A C 1
ATOM 1396 O O . ILE A 1 189 ? -2.928 -15.545 -0.282 1.00 93.75 189 ILE A O 1
ATOM 1400 N N . PHE A 1 190 ? -2.523 -17.580 0.563 1.00 93.88 190 PHE A N 1
ATOM 1401 C CA . PHE A 1 190 ? -2.587 -17.151 1.964 1.00 93.88 190 PHE A CA 1
ATOM 1402 C C . PHE A 1 190 ? -1.233 -16.615 2.437 1.00 93.88 190 PHE A C 1
ATOM 1404 O O . PHE A 1 190 ? -0.200 -17.233 2.202 1.00 93.88 190 PHE A O 1
ATOM 1411 N N . THR A 1 191 ? -1.240 -15.480 3.136 1.00 91.75 191 THR A N 1
ATOM 1412 C CA . THR A 1 191 ? -0.023 -14.819 3.648 1.00 91.75 191 THR A CA 1
ATOM 1413 C C . THR A 1 191 ? 0.257 -15.149 5.112 1.00 91.75 191 THR A C 1
ATOM 1415 O O . THR A 1 191 ? 1.371 -14.962 5.594 1.00 91.75 191 THR A O 1
ATOM 1418 N N . ALA A 1 192 ? -0.747 -15.645 5.838 1.00 89.38 192 ALA A N 1
ATOM 1419 C CA . ALA A 1 192 ? -0.619 -16.044 7.231 1.00 89.38 192 ALA A CA 1
ATOM 1420 C C . ALA A 1 192 ? -1.645 -17.120 7.601 1.00 89.38 192 ALA A C 1
ATOM 1422 O O . ALA A 1 192 ? -2.754 -17.163 7.068 1.00 89.38 192 ALA A O 1
ATOM 1423 N N . ARG A 1 193 ? -1.300 -17.951 8.591 1.00 88.38 193 ARG A N 1
ATOM 1424 C CA . ARG A 1 193 ? -2.265 -18.843 9.246 1.00 88.38 193 ARG A CA 1
ATOM 1425 C C . ARG A 1 193 ? -3.145 -18.016 10.176 1.00 88.38 193 ARG A C 1
ATOM 1427 O O . ARG A 1 193 ? -2.652 -17.430 11.135 1.00 88.38 193 ARG A O 1
ATOM 1434 N N . SER A 1 194 ? -4.438 -17.969 9.890 1.00 88.88 194 SER A N 1
ATOM 1435 C CA . SER A 1 194 ? -5.400 -17.158 10.627 1.00 88.88 194 SER A CA 1
ATOM 1436 C C . SER A 1 194 ? -6.788 -17.802 10.549 1.00 88.88 194 SER A C 1
ATOM 1438 O O . SER A 1 194 ? -7.109 -18.397 9.521 1.00 88.88 194 SER A O 1
ATOM 1440 N N . PRO A 1 195 ? -7.619 -17.697 11.605 1.00 89.44 195 PRO A N 1
ATOM 1441 C CA . PRO A 1 195 ? -9.005 -18.170 11.565 1.00 89.44 195 PRO A CA 1
ATOM 1442 C C . PRO A 1 195 ? -9.885 -17.351 10.605 1.00 89.44 195 PRO A C 1
ATOM 1444 O O . PRO A 1 195 ? -10.963 -17.796 10.229 1.00 89.44 195 PRO A O 1
ATOM 1447 N N . VAL A 1 196 ? -9.427 -16.157 10.219 1.00 91.56 196 VAL A N 1
ATOM 1448 C CA . VAL A 1 196 ? -10.069 -15.267 9.242 1.00 91.56 196 VAL A CA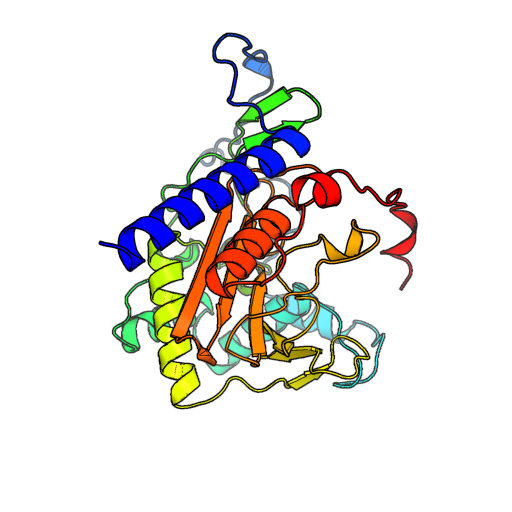 1
ATOM 1449 C C . VAL A 1 196 ? -9.136 -15.011 8.060 1.00 91.56 196 VAL A C 1
ATOM 1451 O O . VAL A 1 196 ? -7.918 -15.148 8.204 1.00 91.56 196 VAL A O 1
ATOM 1454 N N . GLU A 1 197 ? -9.681 -14.618 6.907 1.00 93.50 197 GLU A N 1
ATOM 1455 C CA . GLU A 1 197 ? -8.908 -14.443 5.671 1.00 93.50 197 GLU A CA 1
ATOM 1456 C C . GLU A 1 197 ? -7.688 -13.523 5.865 1.00 93.50 197 GLU A C 1
ATOM 1458 O O . GLU A 1 197 ? -7.815 -12.376 6.314 1.00 93.50 197 GLU A O 1
ATOM 1463 N N . LYS A 1 198 ? -6.515 -14.045 5.483 1.00 94.62 198 LYS A N 1
ATOM 1464 C CA . LYS A 1 198 ? -5.254 -13.321 5.278 1.00 94.62 198 LYS A CA 1
ATOM 1465 C C . LYS A 1 198 ? -4.636 -13.809 3.978 1.00 94.62 198 LYS A C 1
ATOM 1467 O O . LYS A 1 198 ? -3.908 -14.802 3.970 1.00 94.62 198 LYS A O 1
ATOM 1472 N N . SER A 1 199 ? -5.000 -13.171 2.876 1.00 94.94 199 SER A N 1
ATOM 1473 C CA . SER A 1 199 ? -4.605 -13.602 1.538 1.00 94.94 199 SER A CA 1
ATOM 1474 C C . SER A 1 199 ? -3.969 -12.464 0.748 1.00 94.94 199 SER A C 1
ATOM 1476 O O . SER A 1 199 ? -3.941 -11.316 1.191 1.00 94.94 199 SER A O 1
ATOM 1478 N N . TYR A 1 200 ? -3.401 -12.797 -0.401 1.00 93.50 200 TYR A N 1
ATOM 1479 C CA . TYR A 1 200 ? -2.866 -11.854 -1.369 1.00 93.50 200 TYR A CA 1
ATOM 1480 C C . TYR A 1 200 ? -3.644 -11.980 -2.679 1.00 93.50 200 TYR A C 1
ATOM 1482 O O . TYR A 1 200 ? -3.970 -13.091 -3.104 1.00 93.50 200 TYR A O 1
ATOM 1490 N N . ALA A 1 201 ? -3.965 -10.852 -3.307 1.00 91.44 201 ALA A N 1
ATOM 1491 C CA . ALA A 1 201 ? -4.793 -10.735 -4.501 1.00 91.44 201 ALA A CA 1
ATOM 1492 C C . ALA A 1 201 ? -4.237 -9.630 -5.401 1.00 91.44 201 ALA A C 1
ATOM 1494 O O . ALA A 1 201 ? -4.514 -8.466 -5.146 1.00 91.44 201 ALA A O 1
ATOM 1495 N N . PHE A 1 202 ? -3.461 -10.003 -6.428 1.00 86.62 202 PHE A N 1
ATOM 1496 C CA . PHE A 1 202 ? -2.898 -9.085 -7.431 1.00 86.62 202 PHE A CA 1
ATOM 1497 C C . PHE A 1 202 ? -2.467 -7.736 -6.842 1.00 86.62 202 PHE A C 1
ATOM 1499 O O . PHE A 1 202 ? -3.131 -6.728 -7.039 1.00 86.62 202 PHE A O 1
ATOM 1506 N N . ASP A 1 203 ? -1.370 -7.755 -6.087 1.00 88.25 203 ASP A N 1
ATOM 1507 C CA . ASP A 1 203 ? -0.774 -6.588 -5.426 1.00 88.25 203 ASP A CA 1
ATOM 1508 C C . ASP A 1 203 ? -1.464 -6.090 -4.131 1.00 88.25 203 ASP A C 1
ATOM 1510 O O . ASP A 1 203 ? -0.875 -5.352 -3.336 1.00 88.25 203 ASP A O 1
ATOM 1514 N N . PHE A 1 204 ? -2.674 -6.572 -3.833 1.00 92.88 204 PHE A N 1
ATOM 1515 C CA . PHE A 1 204 ? -3.395 -6.251 -2.599 1.00 92.88 204 PHE A CA 1
ATOM 1516 C C . PHE A 1 204 ? -3.309 -7.371 -1.562 1.00 92.88 204 PHE A C 1
ATOM 1518 O O . PHE A 1 204 ? -3.612 -8.534 -1.827 1.00 92.88 204 PHE A O 1
ATOM 1525 N N . TYR A 1 205 ? -2.998 -7.007 -0.323 1.00 94.19 205 TYR A N 1
ATOM 1526 C CA . TYR A 1 205 ? -3.253 -7.849 0.837 1.00 94.19 205 TYR A CA 1
ATOM 1527 C C . TYR A 1 205 ? -4.731 -7.780 1.191 1.00 94.19 205 TYR A C 1
ATOM 1529 O O . TYR A 1 205 ? -5.291 -6.704 1.373 1.00 94.19 205 TYR A O 1
ATOM 1537 N N . ARG A 1 206 ? -5.361 -8.935 1.360 1.00 95.06 206 ARG A N 1
ATOM 1538 C CA . ARG A 1 206 ? -6.738 -9.049 1.828 1.00 95.06 206 ARG A CA 1
ATOM 1539 C C . ARG A 1 206 ? -6.751 -9.472 3.283 1.00 95.06 206 ARG A C 1
ATOM 1541 O O . ARG A 1 206 ? -6.096 -10.438 3.681 1.00 95.06 206 ARG A O 1
ATOM 1548 N N . SER A 1 207 ? -7.500 -8.733 4.086 1.00 94.94 207 SER A N 1
ATOM 1549 C CA . SER A 1 207 ? -7.669 -8.975 5.513 1.00 94.94 207 SER A CA 1
ATOM 1550 C C . SER A 1 207 ? -9.142 -8.913 5.881 1.00 94.94 207 SER A C 1
ATOM 1552 O O . SER A 1 207 ? -9.727 -7.837 5.865 1.00 94.94 207 SER A O 1
ATOM 1554 N N . GLN A 1 208 ? -9.726 -10.047 6.262 1.00 94.38 208 GLN A N 1
ATOM 1555 C CA . GLN A 1 208 ? -11.096 -10.076 6.775 1.00 94.38 208 GLN A CA 1
ATOM 1556 C C . GLN A 1 208 ? -11.179 -9.390 8.147 1.00 94.38 208 GLN A C 1
ATOM 1558 O O . GLN A 1 208 ? -10.331 -9.633 9.017 1.00 94.38 208 GLN A O 1
ATOM 1563 N N . LEU A 1 209 ? -12.208 -8.557 8.328 1.00 92.50 209 LEU A N 1
ATOM 1564 C CA . LEU A 1 209 ? -12.590 -7.960 9.606 1.00 92.50 209 LEU A CA 1
ATOM 1565 C C . LEU A 1 209 ? -13.582 -8.854 10.365 1.00 92.50 209 LEU A C 1
ATOM 1567 O O . LEU A 1 209 ? -14.417 -9.516 9.754 1.00 92.50 209 LEU A O 1
ATOM 1571 N N . LEU A 1 210 ? -13.553 -8.908 11.699 1.00 91.38 210 LEU A N 1
ATOM 1572 C CA . LEU A 1 210 ? -12.640 -8.215 12.624 1.00 91.38 210 LEU A CA 1
ATOM 1573 C C . LEU A 1 210 ? -11.236 -8.849 12.595 1.00 91.38 210 LEU A C 1
ATOM 1575 O O . LEU A 1 210 ? -11.111 -10.074 12.604 1.00 91.38 210 LEU A O 1
ATOM 1579 N N . GLY A 1 211 ? -10.172 -8.043 12.599 1.00 91.12 211 GLY A N 1
ATOM 1580 C CA . GLY A 1 211 ? -8.812 -8.586 12.540 1.00 91.12 211 GLY A CA 1
ATOM 1581 C C . GLY A 1 211 ? -7.708 -7.540 12.420 1.00 91.12 211 GLY A C 1
ATOM 1582 O O . GLY A 1 211 ? -7.962 -6.346 12.293 1.00 91.12 211 GLY A O 1
ATOM 1583 N N . THR A 1 212 ? -6.456 -7.993 12.464 1.00 92.25 212 THR A N 1
ATOM 1584 C CA . THR A 1 212 ? -5.294 -7.153 12.134 1.00 92.25 212 THR A CA 1
ATOM 1585 C C . THR A 1 212 ? -5.259 -6.880 10.634 1.00 92.25 212 THR A C 1
ATOM 1587 O O . THR A 1 212 ? -5.642 -7.744 9.851 1.00 92.25 212 THR A O 1
ATOM 1590 N N . ILE A 1 213 ? -4.792 -5.714 10.201 1.00 91.06 213 ILE A N 1
ATOM 1591 C CA . ILE A 1 213 ? -4.629 -5.422 8.772 1.00 91.06 213 ILE A CA 1
ATOM 1592 C C . ILE A 1 213 ? -3.179 -5.681 8.357 1.00 91.06 213 ILE A C 1
ATOM 1594 O O . ILE A 1 213 ? -2.244 -5.241 9.026 1.00 91.06 213 ILE A O 1
ATOM 1598 N N . LEU A 1 214 ? -2.997 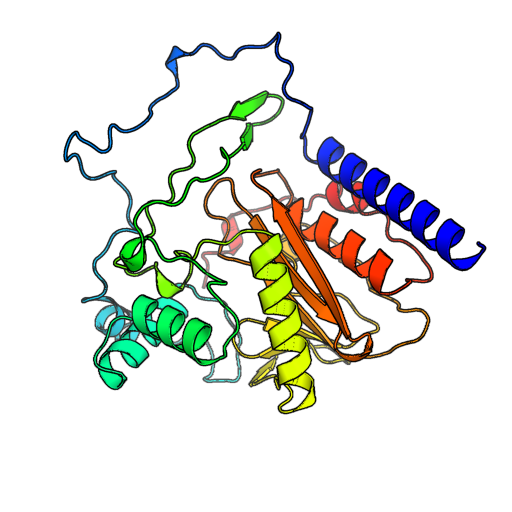-6.418 7.261 1.00 87.88 214 LEU A N 1
ATOM 1599 C CA . LEU A 1 214 ? -1.708 -6.591 6.582 1.00 87.88 214 LEU A CA 1
ATOM 1600 C C . LEU A 1 214 ? -1.618 -5.635 5.390 1.00 87.88 214 LEU A C 1
ATOM 1602 O O . LEU A 1 214 ? -2.642 -5.178 4.904 1.00 87.88 214 LEU A O 1
ATOM 1606 N N . GLY A 1 215 ? -0.410 -5.358 4.901 1.00 84.31 215 GLY A N 1
ATOM 1607 C CA . GLY A 1 215 ? -0.227 -4.579 3.670 1.00 84.31 215 GLY A CA 1
ATOM 1608 C C . GLY A 1 215 ? -0.308 -3.062 3.822 1.00 84.31 215 GLY A C 1
ATOM 1609 O O . GLY A 1 215 ? -0.169 -2.365 2.829 1.00 84.31 215 GLY A O 1
ATOM 1610 N N . MET A 1 216 ? -0.466 -2.542 5.041 1.00 84.88 216 MET A N 1
ATOM 1611 C CA . MET A 1 216 ? -0.418 -1.104 5.345 1.00 84.88 216 MET A CA 1
ATOM 1612 C C . MET A 1 216 ? 0.937 -0.740 5.957 1.00 84.88 216 MET A C 1
ATOM 1614 O O . MET A 1 216 ? 0.989 -0.227 7.068 1.00 84.88 216 MET A O 1
ATOM 1618 N N . GLY A 1 217 ? 2.042 -1.100 5.296 1.00 81.94 217 GLY A N 1
ATOM 1619 C CA . GLY A 1 217 ? 3.392 -0.820 5.798 1.00 81.94 217 GLY A CA 1
ATOM 1620 C C . GLY A 1 217 ? 4.145 -2.003 6.437 1.00 81.94 217 GLY A C 1
ATOM 1621 O O . GLY A 1 217 ? 3.788 -3.167 6.269 1.00 81.94 217 GLY A O 1
ATOM 1622 N N . TRP A 1 218 ? 5.230 -1.688 7.147 1.00 80.56 218 TRP A N 1
ATOM 1623 C CA . TRP A 1 218 ? 6.243 -2.561 7.761 1.00 80.56 218 TRP A CA 1
ATOM 1624 C C . TRP A 1 218 ? 6.062 -2.700 9.271 1.00 80.56 218 TRP A C 1
ATOM 1626 O O . TRP A 1 218 ? 6.835 -3.382 9.945 1.00 80.56 218 TRP A O 1
ATOM 1636 N N . ASN A 1 219 ? 5.018 -2.086 9.822 1.00 83.56 219 ASN A N 1
ATOM 1637 C CA . ASN A 1 219 ? 4.771 -2.074 11.259 1.00 83.56 219 ASN A CA 1
ATOM 1638 C C . ASN A 1 219 ? 4.606 -3.466 11.868 1.00 83.56 219 ASN A C 1
ATOM 1640 O O . ASN A 1 219 ? 4.989 -3.668 13.015 1.00 83.56 219 ASN A O 1
ATOM 1644 N N . SER A 1 220 ? 4.157 -4.459 11.099 1.00 82.12 220 SER A N 1
ATOM 1645 C CA . SER A 1 220 ? 4.096 -5.854 11.554 1.00 82.12 220 SER A CA 1
ATOM 1646 C C . SER A 1 220 ? 5.468 -6.459 11.879 1.00 82.12 220 SER A C 1
ATOM 1648 O O . SER A 1 220 ? 5.548 -7.394 12.676 1.00 82.12 220 SER A O 1
ATOM 1650 N N . ILE A 1 221 ? 6.545 -5.918 11.303 1.00 79.75 221 ILE A N 1
ATOM 1651 C CA . ILE A 1 221 ? 7.930 -6.337 11.548 1.00 79.75 221 ILE A CA 1
ATOM 1652 C C . ILE A 1 221 ? 8.477 -5.656 12.813 1.00 79.75 221 ILE A C 1
ATOM 1654 O O . ILE A 1 221 ? 9.230 -6.264 13.579 1.00 79.75 221 ILE A O 1
ATOM 1658 N N . TYR A 1 222 ? 8.091 -4.399 13.051 1.00 77.00 222 TYR A N 1
ATOM 1659 C CA . TYR A 1 222 ? 8.638 -3.570 14.131 1.00 77.00 222 TYR A CA 1
ATOM 1660 C C . TYR A 1 222 ? 7.847 -3.655 15.441 1.00 77.00 222 TYR A C 1
ATOM 1662 O O . TYR A 1 222 ? 8.448 -3.649 16.519 1.00 77.00 222 TYR A O 1
ATOM 1670 N N . ALA A 1 223 ? 6.521 -3.762 15.364 1.00 83.25 223 ALA A N 1
ATOM 1671 C CA . ALA A 1 223 ? 5.629 -3.760 16.515 1.00 83.25 223 ALA A CA 1
ATOM 1672 C C . ALA A 1 223 ? 5.565 -5.138 17.181 1.00 83.25 223 ALA A C 1
ATOM 1674 O O . ALA A 1 223 ? 5.636 -6.190 16.533 1.00 83.25 223 ALA A O 1
ATOM 1675 N N . LYS A 1 224 ? 5.392 -5.184 18.507 1.00 82.75 224 LYS A N 1
ATOM 1676 C CA . LYS A 1 224 ? 5.133 -6.468 19.185 1.00 82.75 224 LYS A CA 1
ATOM 1677 C C . LYS A 1 224 ? 3.749 -6.991 18.858 1.00 82.75 224 LYS A C 1
ATOM 1679 O O . LYS A 1 224 ? 3.600 -8.190 18.621 1.00 82.75 224 LYS A O 1
ATOM 1684 N N . LYS A 1 225 ? 2.774 -6.091 18.798 1.00 85.94 225 LYS A N 1
ATOM 1685 C CA . LYS A 1 225 ? 1.381 -6.400 18.516 1.00 85.94 225 LYS A CA 1
ATOM 1686 C C . LYS A 1 225 ? 0.814 -5.365 17.550 1.00 85.94 225 LYS A C 1
ATOM 1688 O O . LYS A 1 225 ? 0.929 -4.171 17.786 1.00 85.94 225 LYS A O 1
ATOM 1693 N N . MET A 1 226 ? 0.177 -5.842 16.486 1.00 89.00 226 MET A N 1
ATOM 1694 C CA . MET A 1 226 ? -0.589 -4.985 15.580 1.00 89.00 226 MET A CA 1
ATOM 1695 C C . MET A 1 226 ? -1.958 -4.658 16.179 1.00 89.00 226 MET A C 1
ATOM 1697 O O . MET A 1 226 ? -2.548 -5.495 16.874 1.00 89.00 226 MET A O 1
ATOM 1701 N N . SER A 1 227 ? -2.480 -3.464 15.888 1.00 89.12 227 SER A N 1
ATOM 1702 C CA . SER A 1 227 ? -3.860 -3.115 16.226 1.00 89.12 227 SER A CA 1
ATOM 1703 C C . SER A 1 227 ? -4.846 -4.021 15.485 1.00 89.12 227 SER A C 1
ATOM 1705 O O . SER A 1 227 ? -4.567 -4.551 14.406 1.00 89.12 227 SER A O 1
ATOM 1707 N N . THR A 1 228 ? -5.997 -4.256 16.110 1.00 91.06 228 THR A N 1
ATOM 1708 C CA . THR A 1 228 ? -7.103 -5.015 15.521 1.00 91.06 228 THR A CA 1
ATOM 1709 C C . THR A 1 228 ? -8.196 -4.034 15.159 1.00 91.06 228 THR A C 1
ATOM 1711 O O . THR A 1 228 ? -8.669 -3.307 16.027 1.00 91.06 228 THR A O 1
ATOM 1714 N N . LEU A 1 229 ? -8.610 -4.044 13.897 1.00 90.38 229 LEU A N 1
ATOM 1715 C CA . LEU A 1 229 ? -9.685 -3.195 13.421 1.00 90.38 229 LEU A CA 1
ATOM 1716 C C . LEU A 1 229 ? -11.027 -3.850 13.770 1.00 90.38 229 LEU A C 1
ATOM 1718 O O . LEU A 1 229 ? -11.291 -4.991 13.370 1.00 90.38 229 LEU A O 1
ATOM 1722 N N . VAL A 1 230 ? -11.847 -3.141 14.552 1.00 90.19 230 VAL A N 1
ATOM 1723 C CA . VAL A 1 230 ? -13.156 -3.614 15.033 1.00 90.19 230 VAL A CA 1
ATOM 1724 C C . VAL A 1 230 ? -14.263 -2.667 14.555 1.00 90.19 230 VAL A C 1
ATOM 1726 O O . VAL A 1 230 ? -14.706 -1.803 15.321 1.00 90.19 230 VAL A O 1
ATOM 1729 N N . PRO A 1 231 ? -14.703 -2.796 13.293 1.00 88.81 231 PRO A N 1
ATOM 1730 C CA . PRO A 1 231 ? -15.751 -1.958 12.724 1.00 88.81 231 PRO A CA 1
ATOM 1731 C C . PRO A 1 231 ? -17.063 -1.992 13.516 1.00 88.81 231 PRO A C 1
ATOM 1733 O O . PRO A 1 231 ? -17.444 -3.007 14.103 1.00 88.81 231 PRO A O 1
ATOM 1736 N N . LYS A 1 232 ? -17.788 -0.868 13.518 1.00 85.81 232 LYS A N 1
ATOM 1737 C CA . LYS A 1 232 ? -19.059 -0.729 14.253 1.00 85.81 232 LYS A CA 1
ATOM 1738 C C . LYS A 1 232 ? -20.230 -1.463 13.604 1.00 85.81 232 LYS A C 1
ATOM 1740 O O . LYS A 1 232 ? -21.083 -1.963 14.341 1.00 85.81 232 LYS A O 1
ATOM 1745 N N . SER A 1 233 ? -20.287 -1.480 12.271 1.00 82.62 233 SER A N 1
ATOM 1746 C CA . SER A 1 233 ? -21.488 -1.844 11.499 1.00 82.62 233 SER A CA 1
ATOM 1747 C C . SER A 1 233 ? -21.255 -2.751 10.283 1.00 82.62 233 SER A C 1
ATOM 1749 O O . SER A 1 233 ? -22.234 -3.186 9.686 1.00 82.62 233 SER A O 1
ATOM 1751 N N . HIS A 1 234 ? -20.011 -3.056 9.915 1.00 82.50 234 HIS A N 1
ATOM 1752 C CA . HIS A 1 234 ? -19.679 -3.870 8.737 1.00 82.50 234 HIS A CA 1
ATOM 1753 C C . HIS A 1 234 ? -18.632 -4.930 9.098 1.00 82.50 234 HIS A C 1
ATOM 1755 O O . HIS A 1 234 ? -17.962 -4.814 10.124 1.00 82.50 234 HIS A O 1
ATOM 1761 N N . ALA A 1 235 ? -18.523 -5.989 8.302 1.00 78.50 235 ALA A N 1
ATOM 1762 C CA . ALA A 1 235 ? -17.681 -7.143 8.600 1.00 78.50 235 ALA A CA 1
ATOM 1763 C C . ALA A 1 235 ? -17.194 -7.787 7.297 1.00 78.50 235 ALA A C 1
ATOM 1765 O O . ALA A 1 235 ? -17.588 -8.898 6.947 1.00 78.50 235 ALA A O 1
ATOM 1766 N N . GLY A 1 236 ? -16.291 -7.082 6.617 1.00 89.81 236 GLY A N 1
ATOM 1767 C CA . GLY A 1 236 ? -15.807 -7.447 5.290 1.00 89.81 236 GLY A CA 1
ATOM 1768 C C . GLY A 1 236 ? -14.299 -7.483 5.152 1.00 89.81 236 GLY A C 1
ATOM 1769 O O . GLY A 1 236 ? -13.566 -7.178 6.099 1.00 89.81 236 GLY A O 1
ATOM 1770 N N . PRO A 1 237 ? -13.809 -7.838 3.955 1.00 92.44 237 PRO A N 1
ATOM 1771 C CA . PRO A 1 237 ? -12.399 -7.746 3.643 1.00 92.44 237 PRO A CA 1
ATOM 1772 C C . PRO A 1 237 ? -11.979 -6.283 3.489 1.00 92.44 237 PRO A C 1
ATOM 1774 O O . PRO A 1 237 ? -12.600 -5.511 2.764 1.00 92.44 237 PRO A O 1
ATOM 1777 N N . VAL A 1 238 ? -10.861 -5.928 4.111 1.00 94.50 238 VAL A N 1
ATOM 1778 C CA . VAL A 1 238 ? -10.064 -4.761 3.732 1.00 94.50 238 VAL A CA 1
ATOM 1779 C C . VAL A 1 238 ? -9.029 -5.222 2.719 1.00 94.50 238 VAL A C 1
ATOM 1781 O O . VAL A 1 238 ? -8.323 -6.208 2.960 1.00 94.50 238 VAL A O 1
ATOM 1784 N N . MET A 1 239 ? -8.941 -4.518 1.593 1.00 95.12 239 MET A N 1
ATOM 1785 C CA . MET A 1 239 ? -7.885 -4.719 0.602 1.00 95.12 239 MET A CA 1
ATOM 1786 C C . MET A 1 239 ? -6.872 -3.598 0.765 1.00 95.12 239 MET A C 1
ATOM 1788 O O . MET A 1 239 ? -7.190 -2.439 0.536 1.00 95.12 239 MET A O 1
ATOM 1792 N N . ALA A 1 240 ? -5.676 -3.944 1.201 1.00 93.81 240 ALA A N 1
ATOM 1793 C CA . ALA A 1 240 ? -4.618 -3.022 1.555 1.00 93.81 240 ALA A CA 1
ATOM 1794 C C . ALA A 1 240 ? -3.440 -3.215 0.609 1.00 93.81 240 ALA A C 1
ATOM 1796 O O . ALA A 1 240 ? -2.970 -4.334 0.403 1.00 93.81 240 ALA A O 1
ATOM 1797 N N . HIS A 1 241 ? -2.953 -2.122 0.052 1.00 91.00 241 HIS A N 1
ATOM 1798 C CA . HIS A 1 241 ? -1.767 -2.106 -0.774 1.00 91.00 241 HIS A CA 1
ATOM 1799 C C . HIS A 1 241 ? -0.754 -1.142 -0.175 1.00 91.00 241 HIS A C 1
ATOM 1801 O O . HIS A 1 241 ? -1.067 -0.006 0.195 1.00 91.00 241 HIS A O 1
ATOM 1807 N N . ARG A 1 242 ? 0.489 -1.605 -0.132 1.00 82.81 242 ARG A N 1
ATOM 1808 C CA . ARG A 1 242 ? 1.632 -0.767 0.172 1.00 82.81 242 ARG A CA 1
ATOM 1809 C C . ARG A 1 242 ? 2.264 -0.384 -1.154 1.00 82.81 242 ARG A C 1
ATOM 1811 O O . ARG A 1 242 ? 2.896 -1.234 -1.777 1.00 82.81 242 ARG A O 1
ATOM 1818 N N . GLY A 1 243 ? 2.148 0.890 -1.509 1.00 67.81 243 GLY A N 1
ATOM 1819 C CA . GLY A 1 243 ? 2.877 1.454 -2.633 1.00 67.81 243 GLY A CA 1
ATOM 1820 C C . GLY A 1 243 ? 4.363 1.242 -2.430 1.00 67.81 243 GLY A C 1
ATOM 1821 O O . GLY A 1 243 ? 4.881 1.558 -1.356 1.00 67.81 243 GLY A O 1
ATOM 1822 N N . SER A 1 244 ? 4.984 0.633 -3.445 1.00 58.44 244 SER A N 1
ATOM 1823 C CA . SER A 1 244 ? 6.421 0.514 -3.685 1.00 58.44 244 SER A CA 1
ATOM 1824 C C . SER A 1 244 ? 7.273 0.692 -2.431 1.00 58.44 244 SER A C 1
ATOM 1826 O O . SER A 1 244 ? 7.557 1.818 -2.028 1.00 58.44 244 SER A O 1
ATOM 1828 N N . GLY A 1 245 ? 7.704 -0.425 -1.842 1.00 55.62 245 GLY A N 1
ATOM 1829 C CA . GLY A 1 245 ? 9.107 -0.632 -1.479 1.00 55.62 245 GLY A CA 1
ATOM 1830 C C . GLY A 1 245 ? 9.937 0.481 -0.829 1.00 55.62 245 GLY A C 1
ATOM 1831 O O . GLY A 1 245 ? 11.139 0.346 -0.913 1.00 55.62 245 GLY A O 1
ATOM 1832 N N . ALA A 1 246 ? 9.383 1.517 -0.187 1.00 53.41 246 ALA A N 1
ATOM 1833 C CA . ALA A 1 246 ? 10.128 2.663 0.338 1.00 53.41 246 ALA A CA 1
ATOM 1834 C C . ALA A 1 246 ? 11.242 3.107 -0.624 1.00 53.41 246 ALA A C 1
ATOM 1836 O O . ALA A 1 246 ? 12.427 2.918 -0.334 1.00 53.41 246 ALA A O 1
ATOM 1837 N N . LEU A 1 247 ? 10.876 3.696 -1.770 1.00 68.50 247 LEU A N 1
ATOM 1838 C CA . LEU A 1 247 ? 11.851 4.573 -2.418 1.00 68.50 247 LEU A CA 1
ATOM 1839 C C . LEU A 1 247 ? 12.326 5.544 -1.331 1.00 68.50 247 LEU A C 1
ATOM 1841 O O . LEU A 1 247 ? 11.468 6.074 -0.620 1.00 68.50 247 LEU A O 1
ATOM 1845 N N . PRO A 1 248 ? 13.642 5.701 -1.097 1.00 64.81 248 PRO A N 1
ATOM 1846 C CA . PRO A 1 248 ? 14.119 6.478 0.037 1.00 64.81 248 PRO A CA 1
ATOM 1847 C C . PRO A 1 248 ? 13.416 7.834 0.087 1.00 64.81 248 PRO A C 1
ATOM 1849 O O . PRO A 1 248 ? 13.515 8.605 -0.855 1.00 64.81 248 PRO A O 1
ATOM 1852 N N . GLY A 1 249 ? 12.660 8.094 1.154 1.00 70.19 249 GLY A N 1
ATOM 1853 C CA . GLY A 1 249 ? 11.932 9.353 1.316 1.00 70.19 249 GLY A CA 1
ATOM 1854 C C . GLY A 1 249 ? 10.496 9.399 0.782 1.00 70.19 249 GLY A C 1
ATOM 1855 O O . GLY A 1 249 ? 9.840 10.398 1.034 1.00 70.19 249 GLY A O 1
ATOM 1856 N N . TYR A 1 250 ? 9.955 8.351 0.151 1.00 78.94 250 TYR A N 1
ATOM 1857 C CA . TYR A 1 250 ? 8.542 8.294 -0.251 1.00 78.94 250 TYR A CA 1
ATOM 1858 C C . TYR A 1 250 ? 7.861 7.000 0.183 1.00 78.94 250 TYR A C 1
ATOM 1860 O O . TYR A 1 250 ? 8.380 5.895 0.025 1.00 78.94 250 TYR A O 1
ATOM 1868 N N . HIS A 1 251 ? 6.648 7.147 0.697 1.00 82.19 251 HIS A N 1
ATOM 1869 C CA . HIS A 1 251 ? 5.791 6.054 1.109 1.00 82.19 251 HIS A CA 1
ATOM 1870 C C . HIS A 1 251 ? 4.359 6.316 0.670 1.00 82.19 251 HIS A C 1
ATOM 1872 O O . HIS A 1 251 ? 3.815 7.396 0.889 1.00 82.19 251 HIS A O 1
ATOM 1878 N N . VAL A 1 252 ? 3.737 5.291 0.100 1.00 86.25 252 VAL A N 1
ATOM 1879 C CA . VAL A 1 252 ? 2.321 5.302 -0.251 1.00 86.25 252 VAL A CA 1
ATOM 1880 C C . VAL A 1 252 ? 1.662 4.091 0.387 1.00 86.25 252 VAL A C 1
ATOM 1882 O O . VAL A 1 252 ? 2.198 2.982 0.369 1.00 86.25 252 VAL A O 1
ATOM 1885 N N . ALA A 1 253 ? 0.480 4.291 0.942 1.00 89.69 253 ALA A N 1
ATOM 1886 C CA . ALA A 1 253 ? -0.375 3.216 1.399 1.00 89.69 253 ALA A CA 1
ATOM 1887 C C . ALA A 1 253 ? -1.809 3.506 0.967 1.00 89.69 253 ALA A C 1
ATOM 1889 O O . ALA A 1 253 ? -2.295 4.632 1.067 1.00 89.69 253 ALA A O 1
ATOM 1890 N N . MET A 1 254 ? -2.476 2.476 0.466 1.00 92.38 254 MET A N 1
ATOM 1891 C CA . MET A 1 254 ? -3.853 2.547 0.008 1.00 92.38 254 MET A CA 1
ATOM 1892 C C . MET A 1 254 ? -4.652 1.428 0.646 1.00 92.38 254 MET A C 1
ATOM 1894 O O . MET A 1 254 ? -4.164 0.307 0.788 1.00 92.38 254 MET A O 1
ATOM 1898 N N . ALA A 1 255 ? -5.901 1.706 0.980 1.00 93.94 255 ALA A N 1
ATOM 1899 C CA . ALA A 1 255 ? -6.818 0.684 1.434 1.00 93.94 255 ALA A CA 1
ATOM 1900 C C . ALA A 1 255 ? -8.212 0.885 0.859 1.00 93.94 255 ALA A C 1
ATOM 1902 O O . ALA A 1 255 ? -8.685 2.007 0.710 1.00 93.94 255 ALA A O 1
ATOM 1903 N N . LEU A 1 256 ? -8.872 -0.229 0.572 1.00 94.62 256 LEU A N 1
ATOM 1904 C CA . LEU A 1 256 ? -10.229 -0.311 0.061 1.00 94.62 256 LEU A CA 1
ATOM 1905 C C . LEU A 1 256 ? -11.079 -1.052 1.094 1.00 94.62 256 LEU A C 1
ATOM 1907 O O . LEU A 1 256 ? -10.697 -2.133 1.554 1.00 94.62 256 LEU A O 1
ATOM 1911 N N . LEU A 1 257 ? -12.245 -0.495 1.414 1.00 94.25 257 LEU A N 1
ATOM 1912 C CA . LEU A 1 257 ? -13.304 -1.132 2.194 1.00 94.25 257 LEU A CA 1
ATOM 1913 C C . LEU A 1 257 ? -14.529 -1.297 1.282 1.00 94.25 257 LEU A C 1
ATOM 1915 O O . LEU A 1 257 ? -15.397 -0.419 1.264 1.00 94.25 257 LEU A O 1
ATOM 1919 N N . PRO A 1 258 ? -14.618 -2.394 0.503 1.00 93.88 258 PRO A N 1
ATOM 1920 C CA . PRO A 1 258 ? -15.697 -2.589 -0.464 1.00 93.88 258 PRO A CA 1
ATOM 1921 C C . PRO A 1 258 ? -17.095 -2.500 0.148 1.00 93.88 258 PRO A C 1
ATOM 1923 O O . PRO A 1 258 ? -17.969 -1.862 -0.427 1.00 93.88 258 PRO A O 1
ATOM 1926 N N . GLU A 1 259 ? -17.292 -3.057 1.347 1.00 91.88 259 GLU A N 1
ATOM 1927 C CA . GLU A 1 259 ? -18.587 -3.010 2.045 1.00 91.88 259 GLU A CA 1
ATOM 1928 C C . GLU A 1 259 ? -19.035 -1.591 2.406 1.00 91.88 259 GLU A C 1
ATOM 1930 O O . GLU A 1 259 ? -20.231 -1.330 2.499 1.00 91.88 259 GLU A O 1
ATOM 1935 N N . LEU A 1 260 ? -18.084 -0.673 2.589 1.00 92.25 260 LEU A N 1
ATOM 1936 C CA . LEU A 1 260 ? -18.363 0.736 2.848 1.00 92.25 260 LEU A CA 1
ATOM 1937 C C . LEU A 1 260 ? -18.327 1.595 1.583 1.00 92.25 260 LEU A C 1
ATOM 1939 O O . LEU A 1 260 ? -18.538 2.802 1.677 1.00 92.25 260 LEU A O 1
ATOM 1943 N N . SER A 1 261 ? -17.992 1.019 0.422 1.00 92.81 261 SER A N 1
ATOM 1944 C CA . SER A 1 261 ? -17.676 1.780 -0.797 1.00 92.81 261 SER A CA 1
ATOM 1945 C C . SER A 1 261 ? -16.714 2.945 -0.520 1.00 92.81 261 SER A C 1
ATOM 1947 O O . SER A 1 261 ? -16.878 4.043 -1.042 1.00 92.81 261 SER A O 1
ATOM 1949 N N . SER A 1 262 ? -15.738 2.708 0.360 1.00 93.00 262 SER A N 1
ATOM 1950 C CA . SER A 1 262 ? -14.827 3.730 0.879 1.00 93.00 262 SER A CA 1
ATOM 1951 C C . SER A 1 262 ? -13.378 3.299 0.692 1.00 93.00 262 SER A C 1
ATOM 1953 O O . SER A 1 262 ? -13.064 2.107 0.731 1.00 93.00 262 SER A O 1
ATOM 1955 N N . SER A 1 263 ? -12.484 4.266 0.517 1.00 94.06 263 SER A N 1
ATOM 1956 C CA . SER A 1 263 ? -11.043 4.043 0.431 1.00 94.06 263 SER A CA 1
ATOM 1957 C C . SER A 1 263 ? -10.270 5.068 1.258 1.00 94.06 263 SER A C 1
ATOM 1959 O O . SER A 1 263 ? -10.785 6.127 1.610 1.00 94.06 263 SER A O 1
ATOM 1961 N N . ALA A 1 264 ? -9.024 4.729 1.576 1.00 92.56 264 ALA A N 1
ATOM 1962 C CA . ALA A 1 264 ? -8.040 5.638 2.144 1.00 92.56 264 ALA A CA 1
ATOM 1963 C C . ALA A 1 264 ? -6.779 5.607 1.285 1.00 92.56 264 ALA A C 1
ATOM 1965 O O . ALA A 1 264 ? -6.326 4.532 0.889 1.00 92.56 264 ALA A O 1
ATOM 1966 N N . VAL A 1 265 ? -6.194 6.777 1.049 1.00 91.50 265 VAL A N 1
ATOM 1967 C CA . VAL A 1 265 ? -4.885 6.940 0.416 1.00 91.50 265 VAL A CA 1
ATOM 1968 C C . VAL A 1 265 ? -4.047 7.827 1.323 1.00 91.50 265 VAL A C 1
ATOM 1970 O O . VAL A 1 265 ? -4.485 8.901 1.729 1.00 91.50 265 VAL A O 1
ATOM 1973 N N . VAL A 1 266 ? -2.840 7.373 1.640 1.00 89.25 266 VAL A N 1
ATOM 1974 C CA . VAL A 1 266 ? -1.866 8.111 2.440 1.00 89.25 266 VAL A CA 1
ATOM 1975 C C . VAL A 1 266 ? -0.559 8.161 1.664 1.00 89.25 266 VAL A C 1
ATOM 1977 O O . VAL A 1 266 ? 0.033 7.121 1.377 1.00 89.25 266 VAL A O 1
ATOM 1980 N N . CYS A 1 267 ? -0.110 9.373 1.349 1.00 87.19 267 CYS A N 1
ATOM 1981 C CA . CYS A 1 267 ? 1.173 9.640 0.706 1.00 87.19 267 CYS A CA 1
ATOM 1982 C C . CYS A 1 267 ? 2.050 10.428 1.676 1.00 87.19 267 CYS A C 1
ATOM 1984 O O . CYS A 1 267 ? 1.623 11.452 2.206 1.00 87.19 267 CYS A O 1
ATOM 1986 N N . ILE A 1 268 ? 3.267 9.953 1.912 1.00 82.56 268 ILE A N 1
ATOM 1987 C CA . ILE A 1 268 ? 4.231 10.577 2.816 1.00 82.56 268 ILE A CA 1
ATOM 1988 C C . ILE A 1 268 ? 5.553 10.722 2.075 1.00 82.56 268 ILE A C 1
ATOM 1990 O O . ILE A 1 268 ? 6.089 9.746 1.562 1.00 82.56 268 ILE A O 1
ATOM 1994 N N . ASN A 1 269 ? 6.094 11.934 2.054 1.00 79.44 269 ASN A N 1
ATOM 1995 C CA . ASN A 1 269 ? 7.413 12.266 1.517 1.00 79.44 269 ASN A CA 1
ATOM 1996 C C . ASN A 1 269 ? 8.479 12.309 2.630 1.00 79.44 269 ASN A C 1
ATOM 1998 O O . ASN A 1 269 ? 9.363 13.161 2.632 1.00 79.44 269 ASN A O 1
ATOM 2002 N N . PHE A 1 270 ? 8.362 11.418 3.617 1.00 72.44 270 PHE A N 1
ATOM 2003 C CA . PHE A 1 270 ? 9.244 11.343 4.775 1.00 72.44 270 PHE A CA 1
ATOM 2004 C C . PHE A 1 270 ? 9.589 9.899 5.131 1.00 72.44 270 PHE A C 1
ATOM 2006 O O . PHE A 1 270 ? 8.696 9.067 5.316 1.00 72.44 270 PHE A O 1
ATOM 2013 N N . ILE A 1 271 ? 10.882 9.607 5.296 1.00 66.56 271 ILE A N 1
ATOM 2014 C CA . ILE A 1 271 ? 11.330 8.340 5.882 1.00 66.56 271 ILE A CA 1
ATOM 2015 C C . ILE A 1 271 ? 11.554 8.519 7.385 1.00 66.56 271 ILE A C 1
ATOM 2017 O O . ILE A 1 271 ? 12.504 9.154 7.842 1.00 66.56 271 ILE A O 1
ATOM 2021 N N . ALA A 1 272 ? 10.632 7.961 8.161 1.00 61.19 272 ALA A N 1
ATOM 2022 C CA . ALA A 1 272 ? 10.674 7.998 9.612 1.00 61.19 272 ALA A CA 1
ATOM 2023 C C . ALA A 1 272 ? 11.203 6.684 10.188 1.00 61.19 272 ALA A C 1
ATOM 2025 O O . ALA A 1 272 ? 11.000 5.605 9.623 1.00 61.19 272 ALA A O 1
ATOM 2026 N N . VAL A 1 273 ? 11.774 6.741 11.390 1.00 62.94 273 VAL A N 1
ATOM 2027 C CA . VAL A 1 273 ? 12.027 5.523 12.161 1.00 62.94 273 VAL A CA 1
ATOM 2028 C C . VAL A 1 273 ? 10.685 4.958 12.640 1.00 62.94 273 VAL A C 1
ATOM 2030 O O . VAL A 1 273 ? 10.046 5.554 13.501 1.00 62.94 273 VAL A O 1
ATOM 2033 N N . GLY A 1 274 ? 10.283 3.792 12.122 1.00 64.75 274 GLY A N 1
ATOM 2034 C CA . GLY A 1 274 ? 9.082 3.072 12.577 1.00 64.75 274 GLY A CA 1
ATOM 2035 C C . GLY A 1 274 ? 7.847 3.185 11.679 1.00 64.75 274 GLY A C 1
ATOM 2036 O O . GLY A 1 274 ? 6.743 3.109 12.201 1.00 64.75 274 GLY A O 1
ATOM 2037 N N . ASP A 1 275 ? 8.039 3.369 10.367 1.00 78.25 275 ASP A N 1
ATOM 2038 C CA . ASP A 1 275 ? 6.991 3.382 9.332 1.00 78.25 275 ASP A CA 1
ATOM 2039 C C . ASP A 1 275 ? 5.703 4.131 9.730 1.00 78.25 275 ASP A C 1
ATOM 2041 O O . ASP A 1 275 ? 4.613 3.568 9.896 1.00 78.25 275 ASP A O 1
ATOM 2045 N N . VAL A 1 276 ? 5.854 5.453 9.850 1.00 80.25 276 VAL A N 1
ATOM 2046 C CA . VAL A 1 276 ? 4.758 6.405 10.089 1.00 80.25 276 VAL A CA 1
ATOM 2047 C C . VAL A 1 276 ? 3.629 6.222 9.088 1.00 80.25 276 VAL A C 1
ATOM 2049 O O . VAL A 1 276 ? 2.468 6.290 9.481 1.00 80.25 276 VAL A O 1
ATOM 2052 N N . SER A 1 277 ? 3.955 5.942 7.821 1.00 80.25 277 SER A N 1
ATOM 2053 C CA . SER A 1 277 ? 2.950 5.757 6.776 1.00 80.25 277 SER A CA 1
ATOM 2054 C C . SER A 1 277 ? 1.996 4.626 7.115 1.00 80.25 277 SER A C 1
ATOM 2056 O O . SER A 1 277 ? 0.781 4.800 7.023 1.00 80.25 277 SER A O 1
ATOM 2058 N N . GLY A 1 278 ? 2.513 3.513 7.632 1.00 86.69 278 GLY A N 1
ATOM 2059 C CA . GLY A 1 278 ? 1.668 2.413 8.057 1.00 86.69 278 GLY A CA 1
ATOM 2060 C C . GLY A 1 278 ? 0.768 2.765 9.240 1.00 86.69 278 GLY A C 1
ATOM 2061 O O . GLY A 1 278 ? -0.412 2.418 9.235 1.00 86.69 278 GLY A O 1
ATOM 2062 N N . TRP A 1 279 ? 1.276 3.491 10.240 1.00 88.94 279 TRP A N 1
ATOM 2063 C CA . TRP A 1 279 ? 0.474 3.871 11.409 1.00 88.94 279 TRP A CA 1
ATOM 2064 C C . TRP A 1 279 ? -0.590 4.910 11.069 1.00 88.94 279 TRP A C 1
ATOM 2066 O O . TRP A 1 279 ? -1.746 4.733 11.447 1.00 88.94 279 TRP A O 1
ATOM 2076 N N . ALA A 1 280 ? -0.226 5.948 10.316 1.00 89.00 280 ALA A N 1
ATOM 2077 C CA . ALA A 1 280 ? -1.156 6.972 9.851 1.00 89.00 280 ALA A CA 1
ATOM 2078 C C . ALA A 1 280 ? -2.277 6.355 9.005 1.00 89.00 280 ALA A C 1
ATOM 2080 O O . ALA A 1 280 ? -3.447 6.698 9.162 1.00 89.00 280 ALA A O 1
ATOM 2081 N N . SER A 1 281 ? -1.943 5.374 8.166 1.00 89.06 281 SER A N 1
ATOM 2082 C CA . SER A 1 281 ? -2.948 4.706 7.344 1.00 89.06 281 SER A CA 1
ATOM 2083 C C . SER A 1 281 ? -3.868 3.788 8.142 1.00 89.06 281 SER A C 1
ATOM 2085 O O . SER A 1 281 ? -5.057 3.707 7.845 1.00 89.06 281 SER A O 1
ATOM 2087 N N . LEU A 1 282 ? -3.357 3.119 9.179 1.00 91.44 282 LEU A N 1
ATOM 2088 C CA . LEU A 1 282 ? -4.201 2.363 10.107 1.00 91.44 282 LEU A CA 1
ATOM 2089 C C . LEU A 1 282 ? -5.121 3.289 10.917 1.00 91.44 282 LEU A C 1
ATOM 2091 O O . LEU A 1 282 ? -6.272 2.925 11.145 1.00 91.44 282 LEU A O 1
ATOM 2095 N N . ALA A 1 283 ? -4.659 4.487 11.286 1.00 92.00 283 ALA A N 1
ATOM 2096 C CA . ALA A 1 283 ? -5.492 5.502 11.930 1.00 92.00 283 ALA A CA 1
ATOM 2097 C C . ALA A 1 283 ? -6.616 5.993 11.010 1.00 92.00 283 ALA A C 1
ATOM 2099 O O . ALA A 1 283 ? -7.777 6.029 11.421 1.00 92.00 283 ALA A O 1
ATOM 2100 N N . ALA A 1 284 ? -6.301 6.286 9.745 1.00 91.31 284 ALA A N 1
ATOM 2101 C CA . ALA A 1 284 ? -7.300 6.652 8.742 1.00 91.31 284 ALA A CA 1
ATOM 2102 C C . ALA A 1 284 ? -8.332 5.529 8.534 1.00 91.31 284 ALA A C 1
ATOM 2104 O O . ALA A 1 284 ? -9.535 5.784 8.486 1.00 91.31 284 ALA A O 1
ATOM 2105 N N . LEU A 1 285 ? -7.880 4.273 8.489 1.00 91.56 285 LEU A N 1
ATOM 2106 C CA . LEU A 1 285 ? -8.760 3.107 8.408 1.00 91.56 285 LEU A CA 1
ATOM 2107 C C . LEU A 1 285 ? -9.654 2.939 9.640 1.00 91.56 285 LEU A C 1
ATOM 2109 O O . LEU A 1 285 ? -10.832 2.625 9.487 1.00 91.56 285 LEU A O 1
ATOM 2113 N N . GLU A 1 286 ? -9.132 3.152 10.849 1.00 91.81 286 GLU A N 1
ATOM 2114 C CA . GLU A 1 286 ? -9.931 3.108 12.080 1.00 91.81 286 GLU A CA 1
ATOM 2115 C C . GLU A 1 286 ? -11.026 4.169 12.099 1.00 91.81 286 GLU A C 1
ATOM 2117 O O . GLU A 1 286 ? -12.164 3.858 12.474 1.00 91.81 286 GLU A O 1
ATOM 2122 N N . ALA A 1 287 ? -10.692 5.3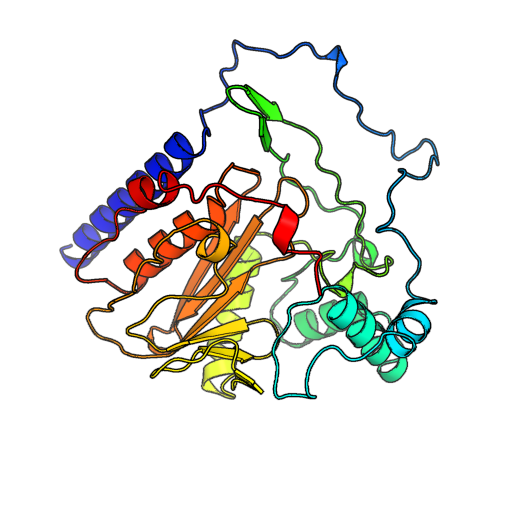77 11.645 1.00 90.44 287 ALA A N 1
ATOM 2123 C CA . ALA A 1 287 ? -11.639 6.468 11.496 1.00 90.44 287 ALA A CA 1
ATOM 2124 C C . ALA A 1 287 ? -12.732 6.124 10.475 1.00 90.44 287 ALA A C 1
ATOM 2126 O O . ALA A 1 287 ? -13.908 6.264 10.805 1.00 90.44 287 ALA A O 1
ATOM 2127 N N . LEU A 1 288 ? -12.377 5.613 9.289 1.00 89.81 288 LEU A N 1
ATOM 2128 C CA . LEU A 1 288 ? -13.348 5.203 8.262 1.00 89.81 288 LEU A CA 1
ATOM 2129 C C . LEU A 1 288 ? -14.229 4.032 8.710 1.00 89.81 288 LEU A C 1
ATOM 2131 O O . LEU A 1 288 ? -15.429 4.024 8.455 1.00 89.81 288 LEU A O 1
ATOM 2135 N N . ALA A 1 289 ? -13.653 3.052 9.408 1.00 89.94 289 ALA A N 1
ATOM 2136 C CA . ALA A 1 289 ? -14.377 1.865 9.850 1.00 89.94 289 ALA A CA 1
ATOM 2137 C C . ALA A 1 289 ? -15.284 2.105 11.076 1.00 89.94 289 ALA A C 1
ATOM 2139 O O . ALA A 1 289 ? -15.993 1.194 11.520 1.00 89.94 289 ALA A O 1
ATOM 2140 N N . GLU A 1 290 ? -15.252 3.318 11.633 1.00 88.94 290 GLU A N 1
ATOM 2141 C CA . GLU A 1 290 ? -15.955 3.716 12.855 1.00 88.94 290 GLU A CA 1
ATOM 2142 C C . GLU A 1 290 ? -15.631 2.809 14.050 1.00 88.94 290 GLU A C 1
ATOM 2144 O O . GLU A 1 290 ? -16.518 2.354 14.774 1.00 88.94 290 GLU A O 1
ATOM 2149 N N . THR A 1 291 ? -14.357 2.476 14.240 1.00 85.19 291 THR A N 1
ATOM 2150 C CA . THR A 1 291 ? -13.972 1.473 15.242 1.00 85.19 291 THR A CA 1
ATOM 2151 C C . THR A 1 291 ? -14.414 1.886 16.648 1.00 85.19 291 THR A C 1
ATOM 2153 O O . THR A 1 291 ? -14.192 3.015 17.076 1.00 85.19 291 THR A O 1
ATOM 2156 N N . ARG A 1 292 ? -15.034 0.959 17.397 1.00 81.25 292 ARG A N 1
ATOM 2157 C CA . ARG A 1 292 ? -15.602 1.257 18.734 1.00 81.25 292 ARG A CA 1
ATOM 2158 C C . ARG A 1 292 ? -14.561 1.707 19.759 1.00 81.25 292 ARG A C 1
ATOM 2160 O O . ARG A 1 292 ? -14.901 2.394 20.715 1.00 81.25 292 ARG A O 1
ATOM 2167 N N . GLN A 1 293 ? -13.323 1.262 19.586 1.00 84.69 293 GLN A N 1
ATOM 2168 C CA . GLN A 1 293 ? -12.203 1.576 20.455 1.00 84.69 293 GLN A CA 1
ATOM 2169 C C . GLN A 1 293 ? -11.028 2.014 19.588 1.00 84.69 293 GLN A C 1
ATOM 2171 O O . GLN A 1 293 ? -10.416 1.181 18.926 1.00 84.69 293 GLN A O 1
ATOM 2176 N N . ALA A 1 294 ? -10.729 3.311 19.604 1.00 86.62 294 ALA A N 1
ATOM 2177 C CA . ALA A 1 294 ? -9.580 3.852 18.893 1.00 86.62 294 ALA A CA 1
ATOM 2178 C C . ALA A 1 294 ? -8.273 3.270 19.450 1.00 86.62 294 ALA A C 1
ATOM 2180 O O . ALA A 1 294 ? -8.074 3.192 20.671 1.00 86.62 294 ALA A O 1
ATOM 2181 N N . SER A 1 295 ? -7.375 2.874 18.555 1.00 91.12 295 SER A N 1
ATOM 2182 C CA . SER A 1 295 ? -6.028 2.451 18.908 1.00 91.12 295 SER A CA 1
ATOM 2183 C C . SER A 1 295 ? -5.156 3.653 19.248 1.00 91.12 295 SER A C 1
ATOM 2185 O O . SER A 1 295 ? -5.214 4.709 18.623 1.00 91.12 295 SER A O 1
ATOM 2187 N N . ASN A 1 296 ? -4.268 3.474 20.225 1.00 90.50 296 ASN A N 1
ATOM 2188 C CA . ASN A 1 296 ? -3.238 4.462 20.522 1.00 90.50 296 ASN A CA 1
ATOM 2189 C C . ASN A 1 296 ? -2.021 4.241 19.609 1.00 90.50 296 ASN A C 1
ATOM 2191 O O . ASN A 1 296 ? -1.027 3.627 20.005 1.00 90.50 296 ASN A O 1
ATOM 2195 N N . PHE A 1 297 ? -2.115 4.719 18.368 1.00 88.75 297 PHE A N 1
ATOM 2196 C CA . PHE A 1 297 ? -1.055 4.555 17.372 1.00 88.75 297 PHE A CA 1
ATOM 2197 C C . PHE A 1 297 ? 0.255 5.250 17.748 1.00 88.75 297 PHE A C 1
ATOM 2199 O O . PHE A 1 297 ? 1.316 4.739 17.410 1.00 88.75 297 PHE A O 1
ATOM 2206 N N . ALA A 1 298 ? 0.215 6.345 18.510 1.00 86.06 298 ALA A N 1
ATOM 2207 C CA . ALA A 1 298 ? 1.423 6.997 19.016 1.00 86.06 298 ALA A CA 1
ATOM 2208 C C . ALA A 1 298 ? 2.184 6.099 20.012 1.00 86.06 298 ALA A C 1
ATOM 2210 O O . ALA A 1 298 ? 3.409 5.957 19.940 1.00 86.06 298 ALA A O 1
ATOM 2211 N N . ALA A 1 299 ? 1.460 5.421 20.908 1.00 87.06 299 ALA A N 1
ATOM 2212 C CA . ALA A 1 299 ? 2.057 4.434 21.804 1.00 87.06 299 ALA A CA 1
ATOM 2213 C C . ALA A 1 299 ? 2.613 3.226 21.031 1.00 87.06 299 ALA A C 1
ATOM 2215 O O . ALA A 1 299 ? 3.719 2.776 21.327 1.00 87.06 299 ALA A O 1
ATOM 2216 N N . LEU A 1 300 ? 1.893 2.741 20.011 1.00 86.69 300 LEU A N 1
ATOM 2217 C CA . LEU A 1 300 ? 2.360 1.647 19.147 1.00 86.69 300 LEU A CA 1
ATOM 2218 C C . LEU A 1 300 ? 3.603 2.037 18.334 1.00 86.69 300 LEU A C 1
ATOM 2220 O O . LEU A 1 300 ? 4.534 1.243 18.240 1.00 86.69 300 LEU A O 1
ATOM 2224 N N . ALA A 1 301 ? 3.672 3.269 17.829 1.00 80.94 301 ALA A N 1
ATOM 2225 C CA . ALA A 1 301 ? 4.846 3.804 17.138 1.00 80.94 301 ALA A CA 1
ATOM 2226 C C . ALA A 1 301 ? 6.069 3.935 18.068 1.00 80.94 301 ALA A C 1
ATOM 2228 O O . ALA A 1 301 ? 7.216 3.834 17.627 1.00 80.94 301 ALA A O 1
ATOM 2229 N N . THR A 1 302 ? 5.838 4.108 19.373 1.00 79.50 302 THR A N 1
ATOM 2230 C CA . THR A 1 302 ? 6.904 4.109 20.389 1.00 79.50 302 THR A CA 1
ATOM 2231 C C . THR A 1 302 ? 7.361 2.686 20.738 1.00 79.50 302 THR A C 1
ATOM 2233 O O . THR A 1 302 ? 8.494 2.477 21.183 1.00 79.50 302 THR A O 1
ATOM 2236 N N . GLU A 1 303 ? 6.507 1.678 20.532 1.00 75.75 303 GLU A N 1
ATOM 2237 C CA . GLU A 1 303 ? 6.823 0.287 20.831 1.00 75.75 303 GLU A CA 1
ATOM 2238 C C . GLU A 1 303 ? 7.811 -0.287 19.805 1.00 75.75 303 GLU A C 1
ATOM 2240 O O . GLU A 1 303 ? 7.446 -0.785 18.743 1.00 75.75 303 GLU A O 1
ATOM 2245 N N . ARG A 1 304 ? 9.100 -0.276 20.150 1.00 62.88 304 ARG A N 1
ATOM 2246 C CA . ARG A 1 304 ? 10.144 -0.882 19.317 1.00 62.88 304 ARG A CA 1
ATOM 2247 C C . ARG A 1 304 ? 10.438 -2.309 19.766 1.00 62.88 304 ARG A C 1
ATOM 2249 O O . ARG A 1 304 ? 10.836 -2.542 20.911 1.00 62.88 304 ARG A O 1
ATOM 2256 N N . ARG A 1 305 ? 10.342 -3.284 18.856 1.00 54.69 305 ARG A N 1
ATOM 2257 C CA . ARG A 1 305 ? 11.162 -4.498 18.984 1.00 54.69 305 ARG A CA 1
ATOM 2258 C C . ARG A 1 305 ? 12.629 -4.109 18.755 1.00 54.69 305 ARG A C 1
ATOM 2260 O O . ARG A 1 305 ? 12.904 -3.349 17.827 1.00 54.69 305 ARG A O 1
ATOM 2267 N N . PRO A 1 306 ? 13.593 -4.624 19.540 1.00 50.47 306 PRO A N 1
ATOM 2268 C CA . PRO A 1 306 ? 14.997 -4.519 19.170 1.00 50.47 306 PRO A CA 1
ATOM 2269 C C . PRO A 1 306 ? 15.190 -5.208 17.814 1.00 50.47 306 PRO A C 1
ATOM 2271 O O . PRO A 1 306 ? 15.091 -6.431 17.703 1.00 50.47 306 PRO A O 1
ATOM 2274 N N . PHE A 1 307 ? 15.408 -4.412 16.770 1.00 47.41 307 PHE A N 1
ATOM 2275 C CA . PHE A 1 307 ? 15.589 -4.903 15.413 1.00 47.41 307 PHE A CA 1
ATOM 2276 C C . PHE A 1 307 ? 16.977 -5.544 15.303 1.00 47.41 307 PHE A C 1
ATOM 2278 O O . PHE A 1 307 ? 17.992 -4.852 15.236 1.00 47.41 307 PHE A O 1
ATOM 2285 N N . ARG A 1 308 ? 17.048 -6.880 15.324 1.00 40.25 308 ARG A N 1
ATOM 2286 C CA . ARG A 1 308 ? 18.264 -7.606 14.936 1.00 40.25 308 ARG A CA 1
ATOM 2287 C C . ARG A 1 308 ? 18.211 -7.854 13.431 1.00 40.25 308 ARG A C 1
ATOM 2289 O O . ARG A 1 308 ? 17.520 -8.765 12.988 1.00 40.25 308 ARG A O 1
ATOM 2296 N N . MET A 1 309 ? 18.992 -7.093 12.662 1.00 39.00 309 MET A N 1
ATOM 2297 C CA . MET A 1 309 ? 19.162 -7.285 11.209 1.00 39.00 309 MET A CA 1
ATOM 2298 C C . MET A 1 309 ? 19.641 -8.695 10.806 1.00 39.00 309 MET A C 1
ATOM 2300 O O . MET A 1 309 ? 19.559 -9.063 9.641 1.00 39.00 309 MET A O 1
ATOM 2304 N N . SER A 1 310 ? 20.117 -9.517 11.746 1.00 34.44 310 SER A N 1
ATOM 2305 C CA . SER A 1 310 ? 20.745 -10.813 11.464 1.00 34.44 310 SER A CA 1
ATOM 2306 C C . SER A 1 310 ? 19.802 -11.922 10.969 1.00 34.44 310 SER A C 1
ATOM 2308 O O . SER A 1 310 ? 20.287 -13.008 10.666 1.00 34.44 310 SER A O 1
ATOM 2310 N N . GLY A 1 311 ? 18.481 -11.704 10.943 1.00 32.53 311 GLY A N 1
ATOM 2311 C CA . GLY A 1 311 ? 17.492 -12.749 10.634 1.00 32.53 311 GLY A CA 1
ATOM 2312 C C . GLY A 1 311 ? 16.854 -12.697 9.243 1.00 32.53 311 GLY A C 1
ATOM 2313 O O . GLY A 1 311 ? 16.234 -13.676 8.854 1.00 32.53 311 GLY A O 1
ATOM 2314 N N . ILE A 1 312 ? 16.985 -11.592 8.499 1.00 40.06 312 ILE A N 1
ATOM 2315 C CA . ILE A 1 312 ? 16.257 -11.394 7.226 1.00 40.06 312 ILE A CA 1
ATOM 2316 C C . ILE A 1 312 ? 17.017 -11.988 6.020 1.00 40.06 312 ILE A C 1
ATOM 2318 O O . ILE A 1 312 ? 16.408 -12.286 5.003 1.00 40.06 312 ILE A O 1
ATOM 2322 N N . PHE A 1 313 ? 18.323 -12.252 6.155 1.00 33.28 313 PHE A N 1
ATOM 2323 C CA . PHE A 1 313 ? 19.177 -12.805 5.088 1.00 33.28 313 PHE A CA 1
ATOM 2324 C C . PHE A 1 313 ? 19.684 -14.232 5.360 1.00 33.28 313 PHE A C 1
ATOM 2326 O O . PHE A 1 313 ? 20.700 -14.646 4.811 1.00 33.28 313 PHE A O 1
ATOM 2333 N N . ARG A 1 314 ? 19.023 -14.987 6.244 1.00 28.66 314 ARG A N 1
ATOM 2334 C CA . ARG A 1 314 ? 19.252 -16.435 6.371 1.00 28.66 314 ARG A CA 1
ATOM 2335 C C . ARG A 1 314 ? 18.014 -17.176 5.879 1.00 28.66 314 ARG A C 1
ATOM 2337 O O . ARG A 1 314 ? 17.237 -17.678 6.686 1.00 28.66 314 ARG A O 1
ATOM 2344 N N . GLY A 1 315 ? 17.840 -17.162 4.565 1.00 29.64 315 GLY A N 1
ATOM 2345 C CA . GLY A 1 315 ? 17.018 -18.092 3.800 1.00 29.64 315 GLY A CA 1
ATOM 2346 C C . GLY A 1 315 ? 17.917 -18.691 2.741 1.00 29.64 315 GLY A C 1
ATOM 2347 O O . GLY A 1 315 ? 18.583 -17.872 2.070 1.00 29.64 315 GLY A O 1
#

pLDDT: mean 76.51, std 16.52, range [28.66, 95.12]

Secondary structure (DSSP, 8-state):
-HHHHHHHHHHHHHHHHHHHHHHHTT-----TT----GGG-----TTS------TT--BSTTHHHHHHTSPP-S-TTTS----HHHHHHHHHHHHHHHTS-HHHHHHHHHHHTT---SSEEHHHH----PPPEEEEETTEEEEE-------TTBTTHHHH-EE--HHHHHHHHHHHHHHHHHS-----EESS--SS-EEEETTEEEEESSEEPPSS-SHHHH-SS--EE--SS---EEEEEEEGGG-TT-EEEEEEEGGGTEEEEEEE-EE-TT-HHHHHHHHHHHHHTT-SS---HHHHHH------GGGTT--

Sequence (315 aa):
MAVESDMQERLAALELSIQQICMVAGYTEPDTSSTCSPTDRVSPDPSSGDKVPGVLCFSKSPSCSAYNNLESTGGFRTDWAYSDWAYATASEMIEALGGTNFCSLCEEATTTTGHGRYIVWQAVYGWPESGEAICGHGRCASTFDAFSPVTGDTIMGPAMGGWSTAEDLMKYTTALLQAHAAMPLSGHIFTARSPVEKSYAFDFYRSQLLGTILGMGWNSIYAKKMSTLVPKSHAGPVMAHRGSGALPGYHVAMALLPELSSSAVVCINFIAVGDVSGWASLAALEALAETRQASNFAALATERRPFRMSGIFRG

Radius of gyration: 20.51 Å; chains: 1; bounding box: 54×53×50 Å

Foldseek 3Di:
DVVVVVLVVLVVVLVVLLVLLCVLLQDDPAPPPDDDDPVPAPDPDPPPPDDPDDPQFAFLVCLLVVVVPDDDPDDDQAADDDDLSVQLNVQVVVCVVVVHHSQVVVQCVCVVVVQDDLWDFCVVPNDDPDDWFWEDDDNDIDTHRLDDPAGSRTSSCRQARIDGDLVSVQSVLLVVLVVCVVPNQDFSHAHDDDPFGFGDGPQWTKGWPQAFDPAQDDLVVWFPDGDGQHFDPDTGIKTKHWHDDCSPQWTWIKIHDSVLSDIDIDIGSYDTDRPSRSLSRVSVVSSSRVGPDHDSSSVRSNHGDPDDPVPPPPD